Protein AF-A0A7I4ATF6-F1 (afdb_monomer)

Mean predicted aligned error: 12.78 Å

Structure (mmCIF, N/CA/C/O backbone):
data_AF-A0A7I4ATF6-F1
#
_entry.id   AF-A0A7I4ATF6-F1
#
loop_
_atom_site.group_PDB
_atom_site.id
_atom_site.type_symbol
_atom_site.label_atom_id
_atom_site.label_alt_id
_atom_site.label_comp_id
_atom_site.label_asym_id
_atom_site.label_entity_id
_atom_site.label_seq_id
_atom_site.pdbx_PDB_ins_code
_atom_site.Cartn_x
_atom_site.Cartn_y
_atom_site.Cartn_z
_atom_site.occupancy
_atom_site.B_iso_or_equiv
_atom_site.auth_seq_id
_atom_site.auth_comp_id
_atom_site.auth_asym_id
_atom_site.auth_atom_id
_atom_site.pdbx_PDB_model_num
ATOM 1 N N . MET A 1 1 ? -4.758 8.731 4.064 1.00 48.06 1 MET A N 1
ATOM 2 C CA . MET A 1 1 ? -4.332 7.897 2.929 1.00 48.06 1 MET A CA 1
ATOM 3 C C . MET A 1 1 ? -4.350 8.709 1.650 1.00 48.06 1 MET A C 1
ATOM 5 O O . MET A 1 1 ? -5.419 9.128 1.224 1.00 48.06 1 MET A O 1
ATOM 9 N N . ALA A 1 2 ? -3.180 8.963 1.073 1.00 42.84 2 ALA A N 1
ATOM 10 C CA . ALA A 1 2 ? -3.045 9.654 -0.203 1.00 42.84 2 ALA A CA 1
ATOM 11 C C . ALA A 1 2 ? -2.224 8.763 -1.139 1.00 42.84 2 ALA A C 1
ATOM 13 O O . ALA A 1 2 ? -1.032 8.578 -0.914 1.00 42.84 2 ALA A O 1
ATOM 14 N N . ILE A 1 3 ? -2.872 8.185 -2.153 1.00 50.00 3 ILE A N 1
ATOM 15 C CA . ILE A 1 3 ? -2.149 7.594 -3.282 1.00 50.00 3 ILE A CA 1
ATOM 16 C C . ILE A 1 3 ? -1.719 8.754 -4.167 1.00 50.00 3 ILE A C 1
ATOM 18 O O . ILE A 1 3 ? -2.558 9.548 -4.598 1.00 50.00 3 ILE A O 1
ATOM 22 N N . CYS A 1 4 ? -0.427 8.838 -4.451 1.00 57.84 4 CYS A N 1
ATOM 23 C CA . CYS A 1 4 ? 0.098 9.818 -5.389 1.00 57.84 4 CYS A CA 1
ATOM 24 C C . CYS A 1 4 ? 0.273 9.143 -6.746 1.00 57.84 4 CYS A C 1
ATOM 26 O O . CYS A 1 4 ? 0.992 8.153 -6.866 1.00 57.84 4 CYS A O 1
ATOM 28 N N . VAL A 1 5 ? -0.399 9.679 -7.764 1.00 51.41 5 VAL A N 1
ATOM 29 C CA . VAL A 1 5 ? -0.298 9.199 -9.143 1.00 51.41 5 VAL A CA 1
ATOM 30 C C . VAL A 1 5 ? 0.265 10.320 -9.994 1.00 51.41 5 VAL A C 1
ATOM 32 O O . VAL A 1 5 ? -0.284 11.423 -10.004 1.00 51.41 5 VAL A O 1
ATOM 35 N N . ALA A 1 6 ? 1.343 10.034 -10.715 1.00 48.34 6 ALA A N 1
ATOM 36 C CA . ALA A 1 6 ? 1.937 10.969 -11.657 1.00 48.34 6 ALA A CA 1
ATOM 37 C C . ALA A 1 6 ? 1.807 10.407 -13.082 1.00 48.34 6 ALA A C 1
ATOM 39 O O . ALA A 1 6 ? 2.424 9.384 -13.388 1.00 48.34 6 ALA A O 1
ATOM 40 N N . PRO A 1 7 ? 1.014 11.037 -13.971 1.00 42.47 7 PRO A N 1
ATOM 41 C CA . PRO A 1 7 ? 1.100 10.749 -15.395 1.00 42.47 7 PRO A CA 1
ATOM 42 C C . PRO A 1 7 ? 2.388 11.374 -15.947 1.00 42.47 7 PRO A C 1
ATOM 44 O O . PRO A 1 7 ? 2.552 12.594 -15.906 1.00 42.47 7 PRO A O 1
ATOM 47 N N . PHE A 1 8 ? 3.297 10.558 -16.481 1.00 44.31 8 PHE A N 1
ATOM 48 C CA . PHE A 1 8 ? 4.478 11.053 -17.190 1.00 44.31 8 PHE A CA 1
ATOM 49 C C . PHE A 1 8 ? 4.020 11.601 -18.555 1.00 44.31 8 PHE A C 1
ATOM 51 O O . PHE A 1 8 ? 3.754 10.846 -19.487 1.00 44.31 8 PHE A O 1
ATOM 58 N N . ARG A 1 9 ? 3.819 12.921 -18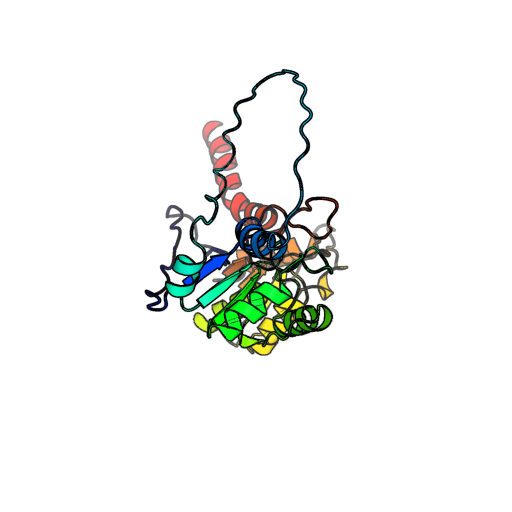.666 1.00 39.03 9 ARG A N 1
ATOM 59 C CA . ARG A 1 9 ? 3.571 13.610 -19.947 1.00 39.03 9 ARG A CA 1
ATOM 60 C C . ARG A 1 9 ? 4.829 14.369 -20.357 1.00 39.03 9 ARG A C 1
ATOM 62 O O . ARG A 1 9 ? 5.436 15.034 -19.522 1.00 39.03 9 ARG A O 1
ATOM 69 N N . SER A 1 10 ? 5.184 14.306 -21.643 1.00 35.34 10 SER A N 1
ATOM 70 C CA . SER A 1 10 ? 6.214 15.161 -22.241 1.00 35.34 10 SER A CA 1
ATOM 71 C C . SER A 1 10 ? 5.921 16.633 -21.926 1.00 35.34 10 SER A C 1
ATOM 73 O O . SER A 1 10 ? 4.796 17.095 -22.136 1.00 35.34 10 SER A O 1
ATOM 75 N N . LEU A 1 11 ? 6.925 17.342 -21.410 1.00 32.09 11 LEU A N 1
ATOM 76 C CA . LEU A 1 11 ? 6.887 18.737 -20.963 1.00 32.09 11 LEU A CA 1
ATOM 77 C C . LEU A 1 11 ? 6.084 19.658 -21.899 1.00 32.09 11 LEU A C 1
ATOM 79 O O . LEU A 1 11 ? 6.532 19.985 -22.992 1.00 32.09 11 LEU A O 1
ATOM 83 N N . SER A 1 12 ? 4.902 20.094 -21.453 1.00 29.11 12 SER A N 1
ATOM 84 C CA . SER A 1 12 ? 4.260 21.361 -21.856 1.00 29.11 12 SER A CA 1
ATOM 85 C C . SER A 1 12 ? 2.995 21.659 -21.031 1.00 29.11 12 SER A C 1
ATOM 87 O O . SER A 1 12 ? 1.957 22.013 -21.574 1.00 29.11 12 SER A O 1
ATOM 89 N N . SER A 1 13 ? 3.039 21.524 -19.702 1.00 27.00 13 SER A N 1
ATOM 90 C CA . SER A 1 13 ? 2.014 22.135 -18.832 1.00 27.00 13 SER A CA 1
ATOM 91 C C . SER A 1 13 ? 2.403 22.038 -17.353 1.00 27.00 13 SER A C 1
ATOM 93 O O . SER A 1 13 ? 2.888 20.982 -16.942 1.00 27.00 13 SER A O 1
ATOM 95 N N . PRO A 1 14 ? 2.183 23.093 -16.545 1.00 28.91 14 PRO A N 1
ATOM 96 C CA . PRO A 1 14 ? 2.495 23.085 -15.120 1.00 28.91 14 PRO A CA 1
ATOM 97 C C . PRO A 1 14 ? 1.661 22.034 -14.375 1.00 28.91 14 PRO A C 1
ATOM 99 O O . PRO A 1 14 ? 0.512 21.768 -14.731 1.00 28.91 14 PRO A O 1
ATOM 102 N N . LEU A 1 15 ? 2.273 21.443 -13.344 1.00 30.14 15 LEU A N 1
ATOM 103 C CA . LEU A 1 15 ? 1.724 20.417 -12.454 1.00 30.14 15 LEU A CA 1
ATOM 104 C C . LEU A 1 15 ? 0.284 20.736 -12.015 1.00 30.14 15 LEU A C 1
ATOM 106 O O . LEU A 1 15 ? 0.050 21.476 -11.060 1.00 30.14 15 LEU A O 1
ATOM 110 N N . LEU A 1 16 ? -0.698 20.121 -12.672 1.00 27.53 16 LEU A N 1
ATOM 111 C CA . LEU A 1 16 ? -2.058 20.043 -12.156 1.00 27.53 16 LEU A CA 1
ATOM 112 C C . LEU A 1 16 ? -2.077 18.972 -11.065 1.00 27.53 16 LEU A C 1
ATOM 114 O O . LEU A 1 16 ? -2.111 17.774 -11.347 1.00 27.53 16 LEU A O 1
ATOM 118 N N . ARG A 1 17 ? -2.078 19.408 -9.799 1.00 28.70 17 ARG A N 1
ATOM 119 C CA . ARG A 1 17 ? -2.567 18.584 -8.688 1.00 28.70 17 ARG A CA 1
ATOM 120 C C . ARG A 1 17 ? -4.008 18.189 -9.005 1.00 28.70 17 ARG A C 1
ATOM 122 O O . ARG A 1 17 ? -4.937 18.953 -8.758 1.00 28.70 17 ARG A O 1
ATOM 129 N N . SER A 1 18 ? -4.201 16.987 -9.533 1.00 30.12 18 SER A N 1
ATOM 130 C CA . SER A 1 18 ? -5.506 16.337 -9.562 1.00 30.12 18 SER A CA 1
ATOM 131 C C . SER A 1 18 ? -5.8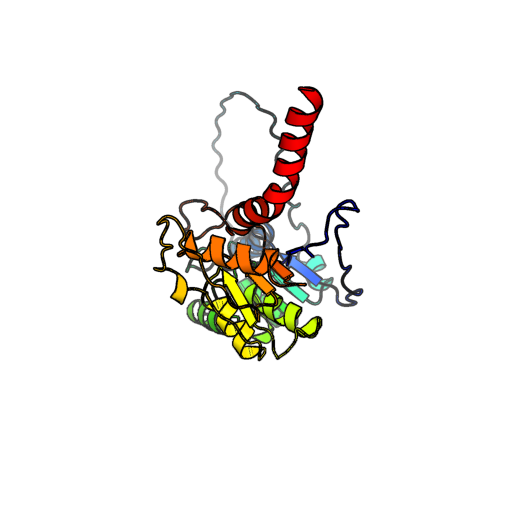49 15.899 -8.136 1.00 30.12 18 SER A C 1
ATOM 133 O O . SER A 1 18 ? -5.683 14.739 -7.765 1.00 30.12 18 SER A O 1
ATOM 135 N N . SER A 1 19 ? -6.318 16.842 -7.318 1.00 30.42 19 SER A N 1
ATOM 136 C CA . SER A 1 19 ? -7.187 16.512 -6.193 1.00 30.42 19 SER A CA 1
ATOM 137 C C . SER A 1 19 ? -8.489 16.000 -6.801 1.00 30.42 19 SER A C 1
ATOM 139 O O . SER A 1 19 ? -9.357 16.787 -7.179 1.00 30.42 19 SER A O 1
ATOM 141 N N . ALA A 1 20 ? -8.605 14.685 -6.982 1.00 29.03 20 ALA A N 1
ATOM 142 C CA . ALA A 1 20 ? -9.909 14.089 -7.201 1.00 29.03 20 ALA A CA 1
ATOM 143 C C . ALA A 1 20 ? -10.699 14.324 -5.909 1.00 29.03 20 ALA A C 1
ATOM 145 O O . ALA A 1 20 ? -10.479 13.642 -4.908 1.00 29.03 20 ALA A O 1
ATOM 146 N N . ALA A 1 21 ? -11.557 15.346 -5.904 1.00 27.73 21 ALA A N 1
ATOM 147 C CA . ALA A 1 21 ? -12.516 15.536 -4.834 1.00 27.73 21 ALA A CA 1
ATOM 148 C C . ALA A 1 21 ? -13.338 14.248 -4.740 1.00 27.73 21 ALA A C 1
ATOM 150 O O . ALA A 1 21 ? -13.991 13.849 -5.708 1.00 27.73 21 ALA A O 1
ATOM 151 N N . ALA A 1 22 ? -13.247 13.571 -3.595 1.00 32.62 22 ALA A N 1
ATOM 152 C CA . ALA A 1 22 ? -14.102 12.434 -3.308 1.00 32.62 22 ALA A CA 1
ATOM 153 C C . ALA A 1 22 ? -15.567 12.870 -3.507 1.00 32.62 22 ALA A C 1
ATOM 155 O O . ALA A 1 22 ? -15.912 13.997 -3.129 1.00 32.62 22 ALA A O 1
ATOM 156 N N . PRO A 1 23 ? -16.432 12.027 -4.103 1.00 28.11 23 PRO A N 1
ATOM 157 C CA . PRO A 1 23 ? -17.857 12.325 -4.158 1.00 28.11 23 PRO A CA 1
ATOM 158 C C . PRO A 1 23 ? -18.352 12.631 -2.735 1.00 28.11 23 PRO A C 1
ATOM 160 O O . PRO A 1 23 ? -17.843 12.023 -1.788 1.00 28.11 23 PRO A O 1
ATOM 163 N N . PRO A 1 24 ? -19.294 13.575 -2.551 1.00 27.50 24 PRO A N 1
ATOM 164 C CA . PRO A 1 24 ? -19.751 13.959 -1.223 1.00 27.50 24 PRO A CA 1
ATOM 165 C C . PRO A 1 24 ? -20.274 12.720 -0.497 1.00 27.50 24 PRO A C 1
ATOM 167 O O . PRO A 1 24 ? -21.311 12.158 -0.846 1.00 27.50 24 PRO A O 1
ATOM 170 N N . CYS A 1 25 ? -19.511 12.274 0.498 1.00 36.16 25 CYS A N 1
ATOM 171 C CA . CYS A 1 25 ? -19.922 11.204 1.380 1.00 36.16 25 CYS A CA 1
ATOM 172 C C . CYS A 1 25 ? -20.987 11.800 2.300 1.00 36.16 25 CYS A C 1
ATOM 174 O O . CYS A 1 25 ? -20.702 12.685 3.103 1.00 36.16 25 CYS A O 1
ATOM 176 N N . THR A 1 26 ? -22.233 11.365 2.148 1.00 42.41 26 THR A N 1
ATOM 177 C CA . THR A 1 26 ? -23.358 11.813 2.982 1.00 42.41 26 THR A CA 1
ATOM 178 C C . THR A 1 26 ? -23.279 11.278 4.416 1.00 42.41 26 THR A C 1
ATOM 180 O O . THR A 1 26 ? -24.041 11.722 5.273 1.00 42.41 26 THR A O 1
ATOM 183 N N . ALA A 1 27 ? -22.347 10.361 4.702 1.00 51.16 27 ALA A N 1
ATOM 184 C CA . ALA A 1 27 ? -22.099 9.841 6.040 1.00 51.16 27 ALA A CA 1
ATOM 185 C C . ALA A 1 27 ? -21.240 10.814 6.863 1.00 51.16 27 ALA A C 1
ATOM 187 O O . ALA A 1 27 ? -20.153 11.217 6.448 1.00 51.16 27 ALA A O 1
ATOM 188 N N . LYS A 1 28 ? -21.699 11.154 8.071 1.00 71.75 28 LYS A N 1
ATOM 189 C CA . LYS A 1 28 ? -20.923 11.961 9.022 1.00 71.75 28 LYS A CA 1
ATOM 190 C C . LYS A 1 28 ? -19.776 11.117 9.589 1.00 71.75 28 LYS A C 1
ATOM 192 O O . LYS A 1 28 ? -20.016 10.224 10.405 1.00 71.75 28 LYS A O 1
ATOM 197 N N . SER A 1 29 ? -18.545 11.381 9.151 1.00 66.19 29 SER A N 1
ATOM 198 C CA . SER A 1 29 ? -17.337 10.647 9.560 1.00 66.19 29 SER A CA 1
ATOM 199 C C . SER A 1 29 ? -16.279 11.549 10.192 1.00 66.19 29 SER A C 1
ATOM 201 O O . SER A 1 29 ? -16.138 12.704 9.798 1.00 66.19 29 SER A O 1
ATOM 203 N N . VAL A 1 30 ? -15.479 10.997 11.105 1.00 76.19 30 VAL A N 1
ATOM 204 C CA . VAL A 1 30 ? -14.327 11.674 11.729 1.00 76.19 30 VAL A CA 1
ATOM 205 C C . VAL A 1 30 ? -13.067 10.813 11.618 1.00 76.19 30 VAL A C 1
ATOM 207 O O . VAL A 1 30 ? -13.146 9.588 11.713 1.00 76.19 30 VAL A O 1
ATOM 210 N N . VAL A 1 31 ? -11.909 11.451 11.412 1.00 70.31 31 VAL A N 1
ATOM 211 C CA . VAL A 1 31 ? -10.601 10.791 11.276 1.00 70.31 31 VAL A CA 1
ATOM 212 C C . VAL A 1 31 ? -9.748 11.052 12.518 1.00 70.31 31 VAL A C 1
ATOM 214 O O . VAL A 1 31 ? -9.601 12.199 12.936 1.00 70.31 31 VAL A O 1
ATOM 217 N N . PHE A 1 32 ? -9.160 10.002 13.088 1.00 69.31 32 PHE A N 1
ATOM 218 C CA . PHE A 1 32 ? -8.302 10.062 14.269 1.00 69.31 32 PHE A CA 1
ATOM 219 C C . PHE A 1 32 ? -6.859 9.683 13.925 1.00 69.31 32 PHE A C 1
ATOM 221 O O . PHE A 1 32 ? -6.596 8.552 13.526 1.00 69.31 32 PHE A O 1
ATOM 228 N N . GLY A 1 33 ? -5.933 10.628 14.126 1.00 59.97 33 GLY A N 1
ATOM 229 C CA . GLY A 1 33 ? -4.481 10.412 14.075 1.00 59.97 33 GLY A CA 1
ATOM 230 C C . GLY A 1 33 ? -3.848 10.285 15.470 1.00 59.97 33 GLY A C 1
ATOM 231 O O . GLY A 1 33 ? -4.538 10.392 16.488 1.00 59.97 33 GLY A O 1
ATOM 232 N N . CYS A 1 34 ? -2.525 10.083 15.520 1.00 52.19 34 CYS A N 1
ATOM 233 C CA . CYS A 1 34 ? -1.737 9.774 16.733 1.00 52.19 34 CYS A CA 1
ATOM 234 C C . CYS A 1 34 ? -2.069 10.632 17.986 1.00 52.19 34 CYS A C 1
ATOM 236 O O . CYS A 1 34 ? -2.231 10.062 19.072 1.00 52.19 34 CYS A O 1
ATOM 238 N N . PRO A 1 35 ? -2.258 11.967 17.901 1.00 44.47 35 PRO A N 1
ATOM 239 C CA . PRO A 1 35 ? -2.616 12.776 19.074 1.00 44.47 35 PRO A CA 1
ATOM 240 C C . PRO A 1 35 ? -4.079 12.624 19.523 1.00 44.47 35 PRO A C 1
ATOM 242 O O . PRO A 1 35 ? -4.388 12.765 20.705 1.00 44.47 35 PRO A O 1
ATOM 245 N N . SER A 1 36 ? -4.993 12.345 18.593 1.00 48.62 36 SER A N 1
ATOM 246 C CA . SER A 1 36 ? -6.438 12.474 18.799 1.00 48.62 36 SER A CA 1
ATOM 247 C C . SER A 1 36 ? -7.035 11.310 19.597 1.00 48.62 36 SER A C 1
ATOM 249 O O . SER A 1 36 ? -7.904 11.538 20.437 1.00 48.62 36 SER A O 1
ATOM 251 N N . LEU A 1 37 ? -6.565 10.071 19.384 1.00 53.00 37 LEU A N 1
ATOM 252 C CA . LEU A 1 37 ? -7.103 8.892 20.083 1.00 53.00 37 LEU A CA 1
ATOM 253 C C . LEU A 1 37 ? -6.612 8.793 21.530 1.00 53.00 37 LEU A C 1
ATOM 255 O O . LEU A 1 37 ? -7.390 8.463 22.423 1.00 53.00 37 LEU A O 1
ATOM 259 N N . ARG A 1 38 ? -5.352 9.168 21.794 1.00 51.22 38 ARG A N 1
ATOM 260 C CA . ARG A 1 38 ? -4.805 9.200 23.163 1.00 51.22 38 ARG A CA 1
ATOM 261 C C . ARG A 1 38 ? -5.635 10.074 24.103 1.00 51.22 38 ARG A C 1
ATOM 263 O O . ARG A 1 38 ? -5.694 9.793 25.295 1.00 51.22 38 ARG A O 1
ATOM 270 N N . ASN A 1 39 ? -6.269 11.121 23.579 1.00 56.16 39 ASN A N 1
ATOM 271 C CA . ASN A 1 39 ? -7.122 12.011 24.363 1.00 56.16 39 ASN A CA 1
ATOM 272 C C . ASN A 1 39 ? -8.469 11.367 24.723 1.00 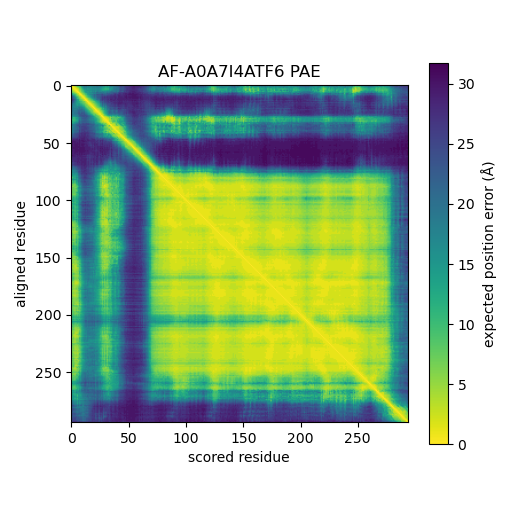56.16 39 ASN A C 1
ATOM 274 O O . ASN A 1 39 ? -8.934 11.551 25.845 1.00 56.16 39 ASN A O 1
ATOM 278 N N . LEU A 1 40 ? -9.054 10.578 23.816 1.00 55.94 40 LEU A N 1
ATOM 279 C CA . LEU A 1 40 ? -10.278 9.815 24.082 1.00 55.94 40 LEU A CA 1
ATOM 280 C C . LEU A 1 40 ? -10.025 8.704 25.117 1.00 55.94 40 LEU A C 1
ATOM 282 O O . LEU A 1 40 ? -10.792 8.539 26.060 1.00 55.94 40 LEU A O 1
ATOM 286 N N . VAL A 1 41 ? -8.884 8.026 24.989 1.00 51.38 41 VAL A N 1
ATOM 287 C CA . VAL A 1 41 ? -8.397 6.989 25.910 1.00 51.38 41 VAL A CA 1
ATOM 288 C C . VAL A 1 41 ? -8.148 7.520 27.325 1.00 51.38 41 VAL A C 1
ATOM 290 O O . VAL A 1 41 ? -8.623 6.945 28.305 1.00 51.38 41 VAL A O 1
ATOM 293 N N . LYS A 1 42 ? -7.385 8.617 27.462 1.00 50.78 42 LYS A N 1
ATOM 294 C CA . LYS A 1 42 ? -6.920 9.104 28.774 1.00 50.78 42 LYS A CA 1
ATOM 295 C C . LYS A 1 42 ? -8.070 9.460 29.714 1.00 50.78 42 LYS A C 1
ATOM 297 O O . LYS A 1 42 ? -7.916 9.304 30.920 1.00 50.78 42 LYS A O 1
ATOM 302 N N . GLN A 1 43 ? -9.215 9.901 29.190 1.00 53.44 43 GLN A N 1
ATOM 303 C CA . GLN A 1 43 ? -10.361 10.251 30.031 1.00 53.44 43 GLN A CA 1
ATOM 304 C C . GLN A 1 43 ? -11.090 9.034 30.621 1.00 53.44 43 GLN A C 1
ATOM 306 O O . GLN A 1 43 ? -11.630 9.147 31.723 1.00 53.44 43 GLN A O 1
ATOM 311 N N . GLN A 1 44 ? -11.037 7.859 29.977 1.00 48.19 44 GLN A N 1
ATOM 312 C CA . GLN A 1 44 ? -11.563 6.628 30.582 1.00 48.19 44 GLN A CA 1
ATOM 313 C C . GLN A 1 44 ? -10.758 6.217 31.823 1.00 48.19 44 GLN A C 1
ATOM 315 O O . GLN A 1 44 ? -11.337 5.861 32.853 1.00 48.19 44 GLN A O 1
ATOM 320 N N . LEU A 1 45 ? -9.431 6.360 31.763 1.00 41.44 45 LEU A N 1
ATOM 321 C CA . LEU A 1 45 ? -8.526 6.038 32.871 1.00 41.44 45 LEU A CA 1
ATOM 322 C C . LEU A 1 45 ? -8.625 7.031 34.045 1.00 41.44 45 LEU A C 1
ATOM 324 O O . LEU A 1 45 ? -8.334 6.667 35.183 1.00 41.44 45 LEU A O 1
ATOM 328 N N . THR A 1 46 ? -9.085 8.268 33.814 1.00 41.19 46 THR A N 1
ATOM 329 C CA . THR A 1 46 ? -9.247 9.296 34.866 1.00 41.19 46 THR A CA 1
ATOM 330 C C . THR A 1 46 ? -10.545 9.199 35.678 1.00 41.19 46 THR A C 1
ATOM 332 O O . THR A 1 46 ? -10.811 10.059 36.511 1.00 41.19 46 THR A O 1
ATOM 335 N N . SER A 1 47 ? -11.345 8.142 35.512 1.00 32.81 47 SER A N 1
ATOM 336 C CA . SER A 1 47 ? -12.555 7.897 36.319 1.00 32.81 47 SER A CA 1
ATOM 337 C C . SER A 1 47 ? -12.280 7.377 37.752 1.00 32.81 47 SER A C 1
ATOM 339 O O . SER A 1 47 ? -13.205 6.972 38.456 1.00 32.81 47 SER A O 1
ATOM 341 N N . ARG A 1 48 ? -11.027 7.435 38.237 1.00 30.95 48 ARG A N 1
ATOM 342 C CA . ARG A 1 48 ? -10.638 7.163 39.638 1.00 30.95 48 ARG A CA 1
ATOM 343 C C . ARG A 1 48 ? -9.988 8.401 40.276 1.00 30.95 48 ARG A C 1
ATOM 345 O O . ARG A 1 48 ? -9.128 9.010 39.644 1.00 30.95 48 ARG A O 1
ATOM 352 N N . PRO A 1 49 ? -10.343 8.776 41.521 1.00 25.94 49 PRO A N 1
ATOM 353 C CA . PRO A 1 49 ? -9.840 10.005 42.121 1.00 25.94 49 PRO A CA 1
ATOM 354 C C . PRO A 1 49 ? -8.394 9.809 42.593 1.00 25.94 49 PRO A C 1
ATOM 356 O O . PRO A 1 49 ? -8.116 8.915 43.392 1.00 25.94 49 PRO A O 1
ATOM 359 N N . MET A 1 50 ? -7.477 10.660 42.130 1.00 27.12 50 MET A N 1
ATOM 360 C CA . MET A 1 50 ? -6.141 10.786 42.714 1.00 27.12 50 MET A CA 1
ATOM 361 C C . MET A 1 50 ? -5.891 12.195 43.247 1.00 27.12 50 MET A C 1
ATOM 363 O O . MET A 1 50 ? -6.245 13.206 42.644 1.00 27.12 50 MET A O 1
ATOM 367 N N . VAL A 1 51 ? -5.286 12.182 44.430 1.00 26.55 51 VAL A N 1
ATOM 368 C CA . VAL A 1 51 ? -4.955 13.278 45.335 1.00 26.55 51 VAL A CA 1
ATOM 369 C C . VAL A 1 51 ? -3.812 14.127 44.775 1.00 26.55 51 VAL A C 1
ATOM 371 O O . VAL A 1 51 ? -2.858 13.615 44.196 1.00 26.55 51 VAL A O 1
ATOM 374 N N . SER A 1 52 ? -3.908 15.439 44.979 1.00 27.34 52 SER A N 1
ATOM 375 C CA . SER A 1 52 ? -2.914 16.437 44.588 1.00 27.34 52 SER A CA 1
ATOM 376 C C . SER A 1 52 ? -1.718 16.492 45.543 1.00 27.34 52 SER A C 1
ATOM 378 O O . SER A 1 52 ? -1.911 16.556 46.757 1.00 27.34 52 SER A O 1
ATOM 380 N N . SER A 1 53 ? -0.508 16.665 45.008 1.00 27.70 53 SER A N 1
ATOM 381 C CA . SER A 1 53 ? 0.565 17.359 45.730 1.00 27.70 53 SER A CA 1
ATOM 382 C C . SER A 1 53 ? 1.471 18.144 44.782 1.00 27.70 53 SER A C 1
ATOM 384 O O . SER A 1 53 ? 1.947 17.630 43.773 1.00 27.70 53 SER A O 1
ATOM 386 N N . SER A 1 54 ? 1.684 19.402 45.151 1.00 27.55 54 SER A N 1
ATOM 387 C CA . SER A 1 54 ? 2.455 20.459 44.500 1.00 27.55 54 SER A CA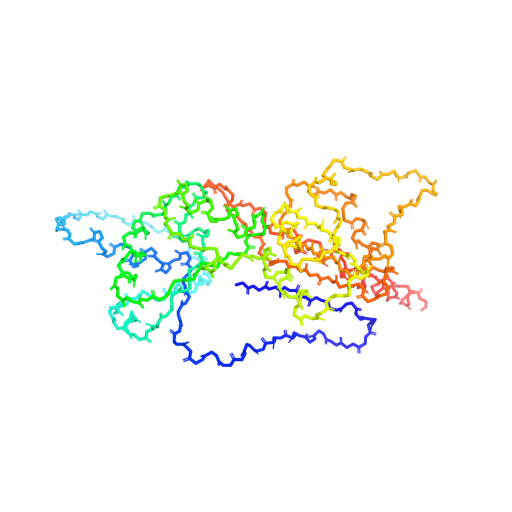 1
ATOM 388 C C . SER A 1 54 ? 3.967 20.366 44.736 1.00 27.55 54 SER A C 1
ATOM 390 O O . SER A 1 54 ? 4.396 20.030 45.837 1.00 27.55 54 SER A O 1
ATOM 392 N N . GLY A 1 55 ? 4.764 20.835 43.772 1.00 25.12 55 GLY A N 1
ATOM 393 C CA . GLY A 1 55 ? 6.171 21.192 43.980 1.00 25.12 55 GLY A CA 1
ATOM 394 C C . GLY A 1 55 ? 6.785 21.792 42.716 1.00 25.12 55 GLY A C 1
ATOM 395 O O . GLY A 1 55 ? 6.889 21.108 41.705 1.00 25.12 55 GLY A O 1
ATOM 396 N N . GLY A 1 56 ? 7.140 23.079 42.750 1.00 24.61 56 GLY A N 1
ATOM 397 C CA . GLY A 1 56 ? 7.700 23.806 41.606 1.00 24.61 56 GLY A CA 1
ATOM 398 C C . GLY A 1 56 ? 9.228 23.874 41.583 1.00 24.61 56 GLY A C 1
ATOM 399 O O . GLY A 1 56 ? 9.881 23.581 42.582 1.00 24.61 56 GLY A O 1
ATOM 400 N N . ARG A 1 57 ? 9.778 24.347 40.454 1.00 25.91 57 ARG A N 1
ATOM 401 C CA . ARG A 1 57 ? 10.907 25.299 40.359 1.00 25.91 57 ARG A CA 1
ATOM 402 C C . ARG A 1 57 ? 11.189 25.682 38.899 1.00 25.91 57 ARG A C 1
ATOM 404 O O . ARG A 1 57 ? 11.040 24.869 37.996 1.00 25.91 57 ARG A O 1
ATOM 411 N N . MET A 1 58 ? 11.573 26.947 38.720 1.00 26.42 58 MET A N 1
ATOM 412 C CA . MET A 1 58 ? 11.974 27.606 37.470 1.00 26.42 58 MET A CA 1
ATOM 413 C C . MET A 1 58 ? 13.336 27.113 36.957 1.00 26.42 58 MET A C 1
ATOM 415 O O . MET A 1 58 ? 14.204 26.803 37.771 1.00 26.42 58 MET A O 1
ATOM 419 N N . ASN A 1 59 ? 13.565 27.196 35.639 1.00 26.31 59 ASN A N 1
ATOM 420 C CA . ASN A 1 59 ? 14.657 28.022 35.102 1.00 26.31 59 ASN A CA 1
ATOM 421 C C . ASN A 1 59 ? 14.580 28.245 33.581 1.00 26.31 59 ASN A C 1
ATOM 423 O O . ASN A 1 59 ? 14.122 27.395 32.824 1.00 26.31 59 ASN A O 1
ATOM 427 N N . CYS A 1 60 ? 15.047 29.433 33.190 1.00 24.86 60 CYS A N 1
ATOM 428 C CA . CYS A 1 60 ? 15.099 30.020 31.854 1.00 24.86 60 CYS A CA 1
ATOM 429 C C . CYS A 1 60 ? 16.132 29.369 30.919 1.00 24.86 60 CYS A C 1
ATOM 431 O O . CYS A 1 60 ? 17.228 29.035 31.364 1.00 24.86 60 CYS A O 1
ATOM 433 N N . SER A 1 61 ? 15.859 29.348 29.608 1.00 25.55 61 SER A N 1
ATOM 434 C CA . SER A 1 61 ? 16.781 29.853 28.566 1.00 25.55 61 SER A CA 1
ATOM 435 C C . SER A 1 61 ? 16.205 29.724 27.144 1.00 25.55 61 SER A C 1
ATOM 437 O O . SER A 1 61 ? 15.574 28.732 26.806 1.00 25.55 61 SER A O 1
ATOM 439 N N . ALA A 1 62 ? 16.463 30.775 26.354 1.00 27.11 62 ALA A N 1
ATOM 440 C CA . ALA A 1 62 ? 16.476 30.882 24.889 1.00 27.11 62 ALA A CA 1
ATOM 441 C C . ALA A 1 62 ? 15.260 30.353 24.099 1.00 27.11 62 ALA A C 1
ATOM 443 O O . ALA A 1 62 ? 15.206 29.199 23.683 1.00 27.11 62 ALA A O 1
ATOM 444 N N . GLN A 1 63 ? 14.324 31.258 23.796 1.00 23.78 63 GLN A N 1
ATOM 445 C CA . GLN A 1 63 ? 13.278 31.029 22.801 1.00 23.78 63 GLN A CA 1
ATOM 446 C C . GLN A 1 63 ? 13.865 31.159 21.390 1.00 23.78 63 GLN A C 1
ATOM 448 O O . GLN A 1 63 ? 14.191 32.252 20.935 1.00 23.78 63 GLN A O 1
ATOM 453 N N . VAL A 1 64 ? 13.986 30.025 20.703 1.00 27.67 64 VAL A N 1
ATOM 454 C CA . VAL A 1 64 ? 13.911 29.971 19.243 1.00 27.67 64 VAL A CA 1
ATOM 455 C C . VAL A 1 64 ? 12.435 29.750 18.936 1.00 27.67 64 VAL A C 1
ATOM 457 O O . VAL A 1 64 ? 11.912 28.666 19.198 1.00 27.67 64 VAL A O 1
ATOM 460 N N . GLU A 1 65 ? 11.748 30.784 18.451 1.00 27.09 65 GLU A N 1
ATOM 461 C CA . GLU A 1 65 ? 10.378 30.673 17.946 1.00 27.09 65 GLU A CA 1
ATOM 462 C C . GLU A 1 65 ? 10.391 29.804 16.685 1.00 27.09 65 GLU A C 1
ATOM 464 O O . GLU A 1 65 ? 10.520 30.264 15.555 1.00 27.09 65 GLU A O 1
ATOM 469 N N . THR A 1 66 ? 10.319 28.497 16.902 1.00 28.30 66 THR A N 1
ATOM 470 C CA . THR A 1 66 ? 9.809 27.561 15.912 1.00 28.30 66 THR A CA 1
ATOM 471 C C . THR A 1 66 ? 8.298 27.607 16.065 1.00 28.30 66 THR A C 1
ATOM 473 O O . THR A 1 66 ? 7.781 27.313 17.143 1.00 28.30 66 THR A O 1
ATOM 476 N N . GLU A 1 67 ? 7.589 28.035 15.019 1.00 31.39 67 GLU A N 1
ATOM 477 C CA . GLU A 1 67 ? 6.137 27.893 14.930 1.00 31.39 67 GLU A CA 1
ATOM 478 C C . GLU A 1 67 ? 5.803 26.404 15.061 1.00 31.39 67 GLU A C 1
ATOM 480 O O . GLU A 1 67 ? 5.834 25.630 14.104 1.00 31.39 67 GLU A O 1
ATOM 485 N N . ALA A 1 68 ? 5.555 25.987 16.301 1.00 34.84 68 ALA A N 1
ATOM 486 C CA . ALA A 1 68 ? 5.078 24.668 16.628 1.00 34.84 68 ALA A CA 1
ATOM 487 C C . ALA A 1 68 ? 3.742 24.494 15.910 1.00 34.84 68 ALA A C 1
ATOM 489 O O . ALA A 1 68 ? 2.783 25.228 16.154 1.00 34.84 68 ALA A O 1
ATOM 490 N N . THR A 1 69 ? 3.708 23.520 15.005 1.00 39.72 69 THR A N 1
ATOM 491 C CA . THR A 1 69 ? 2.504 23.022 14.345 1.00 39.72 69 THR A CA 1
ATOM 492 C C . THR A 1 69 ? 1.368 22.964 15.358 1.00 39.72 69 THR A C 1
ATOM 494 O O . THR A 1 69 ? 1.480 22.239 16.350 1.00 39.72 69 THR A O 1
ATOM 497 N N . ALA A 1 70 ? 0.314 23.755 15.139 1.00 38.22 70 ALA A N 1
ATOM 498 C CA . ALA A 1 70 ? -0.820 23.855 16.047 1.00 38.22 70 ALA A CA 1
ATOM 499 C C . ALA A 1 70 ? -1.286 22.453 16.470 1.00 38.22 70 ALA A C 1
ATOM 501 O O . ALA A 1 70 ? -1.764 21.666 15.649 1.00 38.22 70 ALA A O 1
ATOM 502 N N . SER A 1 71 ? -1.112 22.121 17.753 1.00 50.00 71 SER A N 1
ATOM 503 C CA . SER A 1 71 ? -1.654 20.893 18.324 1.00 50.00 71 SER A CA 1
ATOM 504 C C . SER A 1 71 ? -3.162 20.916 18.111 1.00 50.00 71 SER A C 1
ATOM 506 O O . SER A 1 71 ? -3.807 21.892 18.505 1.00 50.00 71 SER A O 1
ATOM 508 N N . ALA A 1 72 ? -3.719 19.873 17.491 1.00 52.47 72 ALA A N 1
ATOM 509 C CA . ALA A 1 72 ? -5.163 19.747 17.333 1.00 52.47 72 ALA A CA 1
ATOM 510 C C . ALA A 1 72 ? -5.846 20.033 18.688 1.00 52.47 72 ALA A C 1
ATOM 512 O O . ALA A 1 72 ? -5.407 19.476 19.702 1.00 52.47 72 ALA A O 1
ATOM 513 N N . PRO A 1 73 ? -6.854 20.927 18.738 1.00 57.75 73 PRO A N 1
ATOM 514 C CA . PRO A 1 73 ? -7.466 21.330 19.994 1.00 57.75 73 PRO A CA 1
ATOM 515 C C . PRO A 1 73 ? -7.993 20.103 20.736 1.00 57.75 73 PRO A C 1
ATOM 517 O O . PRO A 1 73 ? -8.524 19.170 20.128 1.00 57.75 73 PRO A O 1
ATOM 520 N N . PHE A 1 74 ? -7.826 20.099 22.058 1.00 58.56 74 PHE A N 1
ATOM 521 C CA . PHE A 1 74 ? -8.360 19.031 22.891 1.00 58.56 74 PHE A CA 1
ATOM 522 C C . PHE A 1 74 ? -9.871 18.915 22.680 1.00 58.56 74 PHE A C 1
ATOM 524 O O . PHE A 1 74 ? -10.590 19.914 22.665 1.00 58.56 74 PHE A O 1
ATOM 531 N N . LEU A 1 75 ? -10.345 17.681 22.524 1.00 66.50 75 LEU A N 1
ATOM 532 C CA . LEU A 1 75 ? -11.767 17.370 22.468 1.00 66.50 75 LEU A CA 1
ATOM 533 C C . LEU A 1 75 ? -12.396 17.713 23.822 1.00 66.50 75 LEU A C 1
ATOM 535 O O . LEU A 1 75 ? -12.182 17.014 24.808 1.00 66.50 75 LEU A O 1
ATOM 539 N N . THR A 1 76 ? -13.129 18.822 23.870 1.00 72.94 76 THR A N 1
ATOM 540 C CA . THR A 1 76 ? -13.767 19.329 25.092 1.00 72.94 76 THR A CA 1
ATOM 541 C C . THR A 1 76 ? -15.120 18.676 25.368 1.00 72.94 76 THR A C 1
ATOM 543 O O . THR A 1 76 ? -15.517 18.583 26.524 1.00 72.94 76 THR A O 1
ATOM 546 N N . ASP A 1 77 ? -15.800 18.185 24.329 1.00 82.00 77 ASP A N 1
ATOM 547 C CA . ASP A 1 77 ? -17.097 17.508 24.419 1.00 82.00 77 ASP A CA 1
ATOM 548 C C . ASP A 1 77 ? -17.102 16.263 23.515 1.00 82.00 77 ASP A C 1
ATOM 550 O O . ASP A 1 77 ? -17.421 16.310 22.323 1.00 82.00 77 ASP A O 1
ATOM 554 N N . HIS A 1 78 ? -16.664 15.138 24.084 1.00 79.88 78 HIS A N 1
ATOM 555 C CA . HIS A 1 78 ? -16.565 13.861 23.380 1.00 79.88 78 HIS A CA 1
ATOM 556 C C . HIS A 1 78 ? -17.941 13.253 23.088 1.00 79.88 78 HIS A C 1
ATOM 558 O O . HIS A 1 78 ? -18.114 12.664 22.023 1.00 79.88 78 HIS A O 1
ATOM 564 N N . ALA A 1 79 ? -18.921 13.426 23.982 1.00 84.75 79 ALA A N 1
ATOM 565 C CA . ALA A 1 79 ? -20.273 12.899 23.802 1.00 84.75 79 ALA A CA 1
ATOM 566 C C . ALA A 1 79 ? -20.925 13.517 22.563 1.00 84.75 79 ALA A C 1
ATOM 568 O O . ALA A 1 79 ? -21.379 12.801 21.672 1.00 84.75 79 ALA A O 1
ATOM 569 N N . LYS A 1 80 ? -20.836 14.845 22.431 1.00 87.81 80 LYS A N 1
ATOM 570 C CA . LYS A 1 80 ? -21.333 15.548 21.248 1.00 87.81 80 LYS A CA 1
ATOM 571 C C . LYS A 1 80 ? -20.631 15.110 19.966 1.00 87.81 80 LYS A C 1
ATOM 573 O O . LYS A 1 80 ? -21.300 14.965 18.943 1.00 87.81 80 LYS A O 1
ATOM 578 N N . LEU A 1 81 ? -19.310 14.890 19.993 1.00 87.31 81 LEU A N 1
ATOM 579 C CA . LEU A 1 81 ? -18.604 14.369 18.819 1.00 87.31 81 LEU A CA 1
ATOM 580 C C . LEU A 1 81 ? -19.147 12.990 18.443 1.00 87.31 81 LEU A C 1
ATOM 582 O O . LEU A 1 81 ? -19.527 12.795 17.290 1.00 87.31 81 LEU A O 1
ATOM 586 N N . ILE A 1 82 ? -19.191 12.066 19.404 1.00 89.50 82 ILE A N 1
ATOM 587 C CA . ILE A 1 82 ? -19.632 10.689 19.183 1.00 89.50 82 ILE A CA 1
ATOM 588 C C . ILE A 1 82 ? -21.053 10.673 18.622 1.00 89.50 82 ILE A C 1
ATOM 590 O O . ILE A 1 82 ? -21.292 10.009 17.617 1.00 89.50 82 ILE A O 1
ATOM 594 N N . ASP A 1 83 ? -21.974 11.451 19.185 1.00 90.19 83 ASP A N 1
ATOM 595 C CA . ASP A 1 83 ? -23.357 11.544 18.707 1.00 90.19 83 ASP A CA 1
ATOM 596 C C . ASP A 1 83 ? -23.466 12.184 17.320 1.00 90.19 83 ASP A C 1
ATOM 598 O O . ASP A 1 83 ? -24.338 11.822 16.528 1.00 90.19 83 ASP A O 1
ATOM 602 N N . SER A 1 84 ? -22.561 13.107 16.986 1.00 90.88 84 SER A N 1
ATOM 603 C CA . SER A 1 84 ? -22.579 13.811 15.702 1.00 90.88 84 SER A CA 1
ATOM 604 C C . SER A 1 84 ? -22.105 12.974 14.512 1.00 90.88 84 SER A C 1
ATOM 606 O O . SER A 1 84 ? -22.326 13.394 13.376 1.00 90.88 84 SER A O 1
ATOM 608 N N . VAL A 1 85 ? -21.478 11.815 14.738 1.00 91.00 85 VAL A N 1
ATOM 609 C CA . VAL A 1 85 ? -20.883 10.984 13.680 1.00 91.00 85 VAL A CA 1
ATOM 610 C C . VAL A 1 85 ? -21.390 9.548 13.713 1.00 91.00 85 VAL A C 1
ATOM 612 O O . VAL A 1 85 ? -21.726 8.990 14.755 1.00 91.00 85 VAL A O 1
ATOM 615 N N . GLU A 1 86 ? -21.414 8.921 12.545 1.00 93.25 86 GLU A N 1
ATOM 616 C CA . GLU A 1 86 ? -21.787 7.514 12.382 1.00 93.25 86 GLU A CA 1
ATOM 617 C C . GLU A 1 86 ? -20.567 6.608 12.222 1.00 93.25 86 GLU A C 1
ATOM 619 O O . GLU A 1 86 ? -20.651 5.395 12.417 1.00 93.25 86 GLU A O 1
ATOM 624 N N . THR A 1 87 ? -19.444 7.169 11.772 1.00 91.94 87 THR A N 1
ATOM 625 C CA . THR A 1 87 ? -18.269 6.396 11.369 1.00 91.94 87 THR A CA 1
ATOM 626 C C . THR A 1 87 ? -16.989 7.033 11.885 1.00 91.94 87 THR A C 1
ATOM 628 O O . THR A 1 87 ? -16.754 8.228 11.702 1.00 91.94 87 THR A O 1
ATOM 631 N N . PHE A 1 88 ? -16.155 6.207 12.504 1.00 91.62 88 PHE A N 1
ATOM 632 C CA . PHE A 1 88 ? -14.829 6.568 12.974 1.00 91.62 88 PHE A CA 1
ATOM 633 C C . PHE A 1 88 ? -13.786 5.930 12.071 1.00 91.62 88 PHE A C 1
ATOM 635 O O . PHE A 1 88 ? -13.814 4.724 11.833 1.00 91.62 88 PHE A O 1
ATOM 642 N N . ILE A 1 89 ? -12.874 6.754 11.576 1.00 91.81 89 ILE A N 1
ATOM 643 C CA . ILE A 1 89 ? -11.751 6.333 10.754 1.00 91.81 89 ILE A CA 1
ATOM 644 C C . ILE A 1 89 ? -10.491 6.502 11.599 1.00 91.81 89 ILE A C 1
ATOM 646 O O . ILE A 1 89 ? -10.109 7.623 11.929 1.00 91.81 89 ILE A O 1
ATOM 650 N N . PHE A 1 90 ? -9.850 5.404 11.965 1.00 90.56 90 PHE A N 1
ATOM 651 C CA . PHE A 1 90 ? -8.624 5.404 12.746 1.00 90.56 90 PHE A CA 1
ATOM 652 C C . PHE A 1 90 ? -7.428 5.223 11.832 1.00 90.56 90 PHE A C 1
ATOM 654 O O . PHE A 1 90 ? -7.402 4.302 11.022 1.00 90.56 90 PHE A O 1
ATOM 661 N N . ASP A 1 91 ? -6.423 6.075 11.991 1.00 90.69 91 ASP A N 1
ATOM 662 C CA . ASP A 1 91 ? -5.067 5.681 11.630 1.00 90.69 91 ASP A CA 1
ATOM 663 C C . ASP A 1 91 ? -4.618 4.496 12.511 1.00 90.69 91 ASP A C 1
ATOM 665 O O . ASP A 1 91 ? -5.248 4.185 13.524 1.00 90.69 91 ASP A O 1
ATOM 669 N N . CYS A 1 92 ? -3.554 3.802 12.122 1.00 91.19 92 CYS A N 1
ATOM 670 C CA . CYS A 1 92 ? -3.092 2.594 12.793 1.00 91.19 92 CYS A CA 1
ATOM 671 C C . CYS A 1 92 ? -1.797 2.818 13.581 1.00 91.19 92 CYS A C 1
ATOM 673 O O . CYS A 1 92 ? -1.781 2.700 14.810 1.00 91.19 92 CYS A O 1
ATOM 675 N N . ASP A 1 93 ? -0.702 3.122 12.885 1.00 86.75 93 ASP A N 1
ATOM 676 C CA . ASP A 1 93 ? 0.627 3.252 13.479 1.00 86.75 93 ASP A CA 1
ATOM 677 C C . ASP A 1 93 ? 0.699 4.531 14.334 1.00 86.75 93 ASP A C 1
ATOM 679 O O . ASP A 1 93 ? 0.514 5.643 13.856 1.00 86.75 93 ASP A O 1
ATOM 683 N N . GLY A 1 94 ? 0.935 4.385 15.638 1.00 84.56 94 GLY A N 1
ATOM 684 C CA . GLY A 1 94 ? 0.900 5.488 16.604 1.00 84.56 94 GLY A CA 1
ATOM 685 C C . GLY A 1 94 ? -0.492 5.814 17.163 1.00 84.56 94 GLY A C 1
ATOM 686 O O . GLY A 1 94 ? -0.584 6.618 18.094 1.00 84.56 94 GLY A O 1
ATOM 687 N N . VAL A 1 95 ? -1.548 5.158 16.668 1.00 89.44 95 VAL A N 1
ATOM 688 C CA . VAL A 1 95 ? -2.943 5.316 17.123 1.00 89.44 95 VAL A CA 1
ATOM 689 C C . VAL A 1 95 ? -3.459 4.051 17.795 1.00 89.44 95 VAL A C 1
ATOM 691 O O . VAL A 1 95 ? -3.767 4.080 18.982 1.00 89.44 95 VAL A O 1
ATOM 694 N N . ILE A 1 96 ? -3.508 2.941 17.060 1.00 93.06 96 ILE A N 1
ATOM 695 C CA . ILE A 1 96 ? -3.940 1.636 17.572 1.00 93.06 96 ILE A CA 1
ATOM 696 C C . ILE A 1 96 ? -2.767 0.930 18.257 1.00 93.06 96 ILE A C 1
ATOM 698 O O . ILE A 1 96 ? -2.923 0.351 19.330 1.00 93.06 96 ILE A O 1
ATOM 702 N N . TRP A 1 97 ? -1.574 1.004 17.662 1.00 90.44 97 TRP A N 1
ATOM 703 C CA . TRP A 1 97 ? -0.379 0.320 18.159 1.00 90.44 97 TRP A CA 1
ATOM 704 C C . TRP A 1 97 ? 0.893 1.149 17.998 1.00 90.44 97 TRP A C 1
ATOM 706 O O . TRP A 1 97 ? 0.961 2.092 17.211 1.00 90.44 97 TRP A O 1
ATOM 716 N N . LYS A 1 98 ? 1.944 0.737 18.707 1.00 86.50 98 LYS A N 1
ATOM 717 C CA . LYS A 1 98 ? 3.339 1.099 18.442 1.00 86.50 98 LYS A CA 1
ATOM 718 C C . LYS A 1 98 ? 4.135 -0.184 18.246 1.00 86.50 98 LYS A C 1
ATOM 720 O O . LYS A 1 98 ? 4.260 -0.969 19.182 1.00 86.50 98 LYS A O 1
ATOM 725 N N . GLY A 1 99 ? 4.637 -0.410 17.032 1.00 83.25 99 GLY A N 1
ATOM 726 C CA . GLY A 1 99 ? 5.231 -1.699 16.676 1.00 83.25 99 GLY A CA 1
ATOM 727 C C . GLY A 1 99 ? 4.215 -2.830 16.864 1.00 83.25 99 GLY A C 1
ATOM 728 O O . GLY A 1 99 ? 3.164 -2.823 16.214 1.00 83.25 99 GLY A O 1
ATOM 729 N N . ASP A 1 100 ? 4.516 -3.751 17.777 1.00 84.56 100 ASP A N 1
ATOM 730 C CA . ASP A 1 100 ? 3.701 -4.934 18.087 1.00 84.56 100 ASP A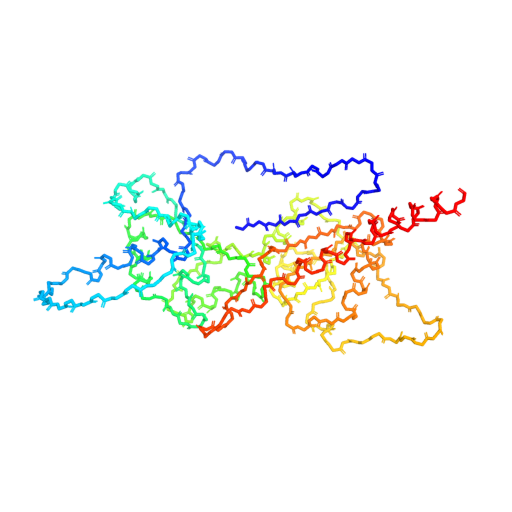 CA 1
ATOM 731 C C . ASP A 1 100 ? 2.957 -4.834 19.431 1.00 84.56 100 ASP A C 1
ATOM 733 O O . ASP A 1 100 ? 2.420 -5.823 19.920 1.00 84.56 100 ASP A O 1
ATOM 737 N N . SER A 1 101 ? 2.887 -3.635 20.017 1.00 87.38 101 SER A N 1
ATOM 738 C CA . SER A 1 101 ? 2.165 -3.377 21.268 1.00 87.38 101 SER A CA 1
ATOM 739 C C . SER A 1 101 ? 0.980 -2.450 21.034 1.00 87.38 101 SER A C 1
ATOM 741 O O . SER A 1 101 ? 1.112 -1.423 20.362 1.00 87.38 101 SER A O 1
ATOM 743 N N . LEU A 1 102 ? -0.173 -2.770 21.625 1.00 92.38 102 LEU A N 1
ATOM 744 C CA . LEU A 1 102 ? -1.318 -1.862 21.633 1.00 92.38 102 LEU A CA 1
ATOM 745 C C . LEU A 1 102 ? -1.018 -0.594 22.427 1.00 92.38 102 LEU A C 1
ATOM 747 O O . LEU A 1 102 ? -0.298 -0.607 23.427 1.00 92.38 102 LEU A O 1
ATOM 751 N N . ILE A 1 103 ? -1.612 0.508 21.982 1.00 89.31 103 ILE A N 1
ATOM 752 C CA . ILE A 1 103 ? -1.705 1.709 22.802 1.00 89.31 103 ILE A CA 1
ATOM 753 C C . ILE A 1 103 ? -2.784 1.471 23.864 1.00 89.31 103 ILE A C 1
ATOM 755 O O . ILE A 1 103 ? -3.832 0.889 23.589 1.00 89.31 103 ILE A O 1
ATOM 759 N N . GLU A 1 104 ? -2.497 1.896 25.094 1.00 91.69 104 GLU A N 1
ATOM 760 C CA . GLU A 1 104 ? -3.405 1.772 26.239 1.00 91.69 104 GLU A CA 1
ATOM 761 C C . GLU A 1 104 ? -4.801 2.331 25.906 1.00 91.69 104 GLU A C 1
ATOM 763 O O . GLU A 1 104 ? -4.905 3.308 25.168 1.00 91.69 104 GLU A O 1
ATOM 768 N N . GLY A 1 105 ? -5.870 1.700 26.403 1.00 91.00 105 GLY A N 1
ATOM 769 C CA . GLY A 1 105 ? -7.264 2.130 26.222 1.00 91.00 105 GLY A CA 1
ATOM 770 C C . GLY A 1 105 ? -7.870 1.932 24.828 1.00 91.00 105 GLY A C 1
ATOM 771 O O . GLY A 1 105 ? -9.041 2.265 24.618 1.00 91.00 105 GLY A O 1
ATOM 772 N N . VAL A 1 106 ? -7.093 1.455 23.849 1.00 94.44 106 VAL A N 1
ATOM 773 C CA . VAL A 1 106 ? -7.592 1.199 22.491 1.00 94.44 106 VAL A CA 1
ATOM 774 C C . VAL A 1 106 ? -8.707 0.148 22.490 1.00 94.44 106 VAL A C 1
ATOM 776 O O . VAL A 1 106 ? -9.768 0.474 21.956 1.00 94.44 106 VAL A O 1
ATOM 779 N N . PRO A 1 107 ? -8.546 -1.056 23.082 1.00 94.06 107 PRO A N 1
ATOM 780 C CA . PRO A 1 107 ? -9.619 -2.054 23.102 1.00 94.06 107 PRO A CA 1
ATOM 781 C C . PRO A 1 107 ? -10.933 -1.504 23.667 1.00 94.06 107 PRO A C 1
ATOM 783 O O . PRO A 1 107 ? -11.970 -1.571 23.011 1.00 94.06 107 PRO A O 1
ATOM 786 N N . GLU A 1 108 ? -10.867 -0.851 24.829 1.00 93.69 108 GLU A N 1
ATOM 787 C CA . GLU A 1 108 ? -12.019 -0.300 25.543 1.00 93.69 108 GLU A CA 1
ATOM 788 C C . GLU A 1 108 ? -12.726 0.787 24.724 1.00 93.69 108 GLU A C 1
ATOM 790 O O . GLU A 1 108 ? -13.956 0.868 24.691 1.00 93.69 108 GLU A O 1
ATOM 795 N N . THR A 1 109 ? -11.950 1.609 24.015 1.00 92.94 109 THR A N 1
ATOM 796 C CA . THR A 1 109 ? -12.485 2.663 23.151 1.00 92.94 109 THR A CA 1
ATOM 797 C C . THR A 1 109 ? -13.201 2.083 21.933 1.00 92.94 109 THR A C 1
ATOM 799 O O . THR A 1 109 ? -14.293 2.540 21.587 1.00 92.94 109 THR A O 1
ATOM 802 N N . LEU A 1 110 ? -12.611 1.083 21.271 1.00 95.19 110 LEU A N 1
ATOM 803 C CA . LEU A 1 110 ? -13.211 0.459 20.089 1.00 95.19 110 LEU A CA 1
ATOM 804 C C . LEU A 1 110 ? -14.506 -0.281 20.456 1.00 95.19 110 LEU A C 1
ATOM 806 O O . LEU A 1 110 ? -15.510 -0.135 19.754 1.00 95.19 110 LEU A O 1
ATOM 810 N N . ASP A 1 111 ? -14.512 -1.003 21.577 1.00 94.94 111 ASP A N 1
ATOM 811 C CA . ASP A 1 111 ? -15.688 -1.725 22.069 1.00 94.94 111 ASP A CA 1
ATOM 812 C C . ASP A 1 111 ? -16.817 -0.774 22.472 1.00 94.94 111 ASP A C 1
ATOM 814 O O . ASP A 1 111 ? -17.973 -0.984 22.093 1.00 94.94 111 ASP A O 1
ATOM 818 N N . MET A 1 112 ? -16.492 0.327 23.158 1.00 94.81 112 MET A N 1
ATOM 819 C CA . MET A 1 112 ? -17.459 1.376 23.489 1.00 94.81 112 MET A CA 1
ATOM 820 C C . MET A 1 112 ? -18.120 1.931 22.221 1.00 94.81 112 MET A C 1
ATOM 822 O O . MET A 1 112 ? -19.349 1.963 22.131 1.00 94.81 112 MET A O 1
ATOM 826 N N . LEU A 1 113 ? -17.332 2.320 21.215 1.00 94.44 113 LEU A N 1
ATOM 827 C CA . LEU A 1 113 ? -17.861 2.876 19.967 1.00 94.44 113 LEU A CA 1
ATOM 828 C C . LEU A 1 113 ? -18.745 1.864 19.225 1.00 94.44 113 LEU A C 1
ATOM 830 O O . LEU A 1 113 ? -19.821 2.227 18.745 1.00 94.44 113 LEU A O 1
ATOM 834 N N . ARG A 1 114 ? -18.349 0.586 19.192 1.00 95.00 114 ARG A N 1
ATOM 835 C CA . ARG A 1 114 ? -19.173 -0.493 18.627 1.00 95.00 114 ARG A CA 1
ATOM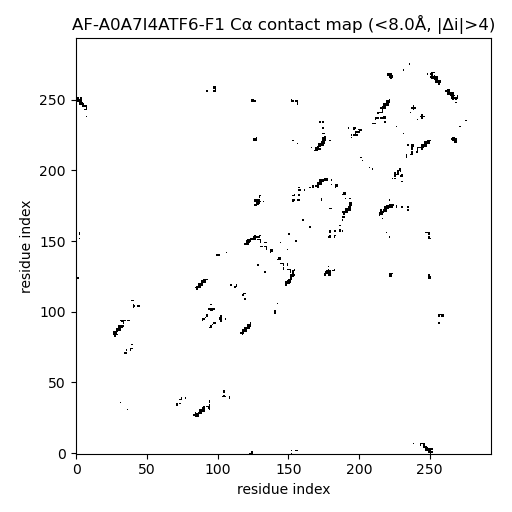 836 C C . ARG A 1 114 ? -20.475 -0.695 19.400 1.00 95.00 114 ARG A C 1
ATOM 838 O O . ARG A 1 114 ? -21.522 -0.817 18.769 1.00 95.00 114 ARG A O 1
ATOM 845 N N . SER A 1 115 ? -20.455 -0.653 20.736 1.00 95.81 115 SER A N 1
ATOM 846 C CA . SER A 1 115 ? -21.678 -0.761 21.552 1.00 95.81 115 SER A CA 1
ATOM 847 C C . SER A 1 115 ? -22.651 0.406 21.336 1.00 95.81 115 SER A C 1
ATOM 849 O O . SER A 1 115 ? -23.858 0.245 21.493 1.00 95.81 115 SER A O 1
ATOM 851 N N . MET A 1 116 ? -22.137 1.562 20.904 1.00 95.19 116 MET A N 1
ATOM 852 C CA . MET A 1 116 ? -22.925 2.736 20.517 1.00 95.19 116 MET A CA 1
ATOM 853 C C . MET A 1 116 ? -23.369 2.691 19.042 1.00 95.19 116 MET A C 1
ATOM 855 O O . MET A 1 116 ? -23.845 3.692 18.506 1.00 95.19 116 MET A O 1
ATOM 859 N N . GLY A 1 117 ? -23.187 1.554 18.360 1.00 95.31 117 GLY A N 1
ATOM 860 C CA . GLY A 1 117 ? -23.588 1.349 16.969 1.00 95.31 117 GLY A CA 1
ATOM 861 C C . GLY A 1 117 ? -22.735 2.104 15.946 1.00 95.31 117 GLY A C 1
ATOM 862 O O . GLY A 1 117 ? -23.182 2.311 14.817 1.00 95.31 117 GLY A O 1
ATOM 863 N N . LYS A 1 118 ? -21.527 2.551 16.315 1.00 94.06 118 LYS A N 1
ATOM 864 C CA . LYS A 1 118 ? -20.632 3.268 15.397 1.00 94.06 118 LYS A CA 1
ATOM 865 C C . LYS A 1 118 ? -19.906 2.291 14.478 1.00 94.06 118 LYS A C 1
ATOM 867 O O . LYS A 1 118 ? -19.431 1.244 14.914 1.00 94.06 118 LYS A O 1
ATOM 872 N N . ARG A 1 119 ? -19.772 2.662 13.201 1.00 94.94 119 ARG A N 1
ATOM 873 C CA . ARG A 1 119 ? -18.923 1.937 12.242 1.00 94.94 119 ARG A CA 1
ATOM 874 C C . ARG A 1 119 ? -17.466 2.336 12.440 1.00 94.94 119 ARG A C 1
ATOM 876 O O . ARG A 1 119 ? -17.178 3.525 12.588 1.00 94.94 119 ARG A O 1
ATOM 883 N N . LEU A 1 120 ? -16.561 1.364 12.406 1.00 95.25 120 LEU A N 1
ATOM 884 C CA . LEU A 1 120 ? -15.125 1.594 12.535 1.00 95.25 120 LEU A CA 1
ATOM 885 C C . LEU A 1 120 ? -14.429 1.273 11.213 1.00 95.25 120 LEU A C 1
ATOM 887 O O . LEU A 1 120 ? -14.795 0.323 10.530 1.00 95.25 120 LEU A O 1
ATOM 891 N N . VAL A 1 121 ? -13.440 2.080 10.849 1.00 94.69 121 VAL A N 1
ATOM 892 C CA . VAL A 1 121 ? -12.590 1.871 9.676 1.00 94.69 121 VAL A CA 1
ATOM 893 C C . VAL A 1 121 ? -11.151 2.143 10.088 1.00 94.69 121 VAL A C 1
ATOM 895 O O . VAL A 1 121 ? -10.876 3.153 10.725 1.00 94.69 121 VAL A O 1
ATOM 898 N N . PHE A 1 122 ? -10.230 1.269 9.712 1.00 94.81 122 PHE A N 1
ATOM 899 C CA . PHE A 1 122 ? -8.814 1.349 10.044 1.00 94.81 122 PHE A CA 1
ATOM 900 C C . PHE A 1 122 ? -8.012 1.623 8.780 1.00 94.81 122 PHE A C 1
ATOM 902 O O . PHE A 1 122 ? -7.977 0.810 7.859 1.00 94.81 122 PHE A O 1
ATOM 909 N N . VAL A 1 123 ? -7.368 2.778 8.720 1.00 92.44 123 VAL A N 1
ATOM 910 C CA . VAL A 1 123 ? -6.625 3.261 7.562 1.00 92.44 123 VAL A CA 1
ATOM 911 C C . VAL A 1 123 ? -5.145 3.278 7.907 1.00 92.44 123 VAL A C 1
ATOM 913 O O . VAL A 1 123 ? -4.757 3.808 8.936 1.00 92.44 123 VAL A O 1
ATOM 916 N N . THR A 1 124 ? -4.293 2.744 7.036 1.00 89.25 124 THR A N 1
ATOM 917 C CA . THR A 1 124 ? -2.838 2.841 7.217 1.00 89.25 124 THR A CA 1
ATOM 918 C C . THR A 1 124 ? -2.145 3.169 5.905 1.00 89.25 124 THR A C 1
ATOM 920 O O . THR A 1 124 ? -2.472 2.633 4.843 1.00 89.25 124 THR A O 1
ATOM 923 N N . ASN A 1 125 ? -1.154 4.056 5.983 1.00 89.25 125 ASN A N 1
ATOM 924 C CA . ASN A 1 125 ? -0.275 4.369 4.863 1.00 89.25 125 ASN A CA 1
ATOM 925 C C . ASN A 1 125 ? 0.790 3.285 4.631 1.00 89.25 125 ASN A C 1
ATOM 927 O O . ASN A 1 125 ? 1.479 3.323 3.611 1.00 89.25 125 ASN A O 1
ATOM 931 N N . ASN A 1 126 ? 0.915 2.294 5.511 1.00 89.38 126 ASN A N 1
ATOM 932 C CA . ASN A 1 126 ? 1.905 1.236 5.394 1.00 89.38 126 ASN A CA 1
ATOM 933 C C . ASN A 1 126 ? 1.443 0.137 4.412 1.00 89.38 126 ASN A C 1
ATOM 935 O O . ASN A 1 126 ? 0.421 -0.520 4.603 1.00 89.38 126 ASN A O 1
ATOM 939 N N . SER A 1 127 ? 2.219 -0.056 3.342 1.00 93.00 127 SER A N 1
ATOM 940 C CA . SER A 1 127 ? 1.946 -1.019 2.266 1.00 93.00 127 SER A CA 1
ATOM 941 C C . SER A 1 127 ? 2.664 -2.361 2.440 1.00 93.00 127 SER A C 1
ATOM 943 O O . SER A 1 127 ? 2.542 -3.235 1.583 1.00 93.00 127 SER A O 1
ATOM 945 N N . THR A 1 128 ? 3.389 -2.568 3.547 1.00 93.75 128 THR A N 1
ATOM 946 C CA . THR A 1 128 ? 4.169 -3.804 3.760 1.00 93.75 128 THR A CA 1
ATOM 947 C C . THR A 1 128 ? 3.308 -5.050 3.919 1.00 93.75 128 THR A C 1
ATOM 949 O O . THR A 1 128 ? 3.764 -6.161 3.649 1.00 93.75 128 THR A O 1
ATOM 952 N N . LYS A 1 129 ? 2.053 -4.876 4.342 1.00 95.44 129 LYS A N 1
ATOM 953 C CA . LYS A 1 129 ? 1.089 -5.951 4.585 1.00 95.44 129 LYS A CA 1
ATOM 954 C C . LYS A 1 129 ? -0.175 -5.742 3.754 1.00 95.44 129 LYS A C 1
ATOM 956 O O . LYS A 1 129 ? -0.571 -4.617 3.459 1.00 95.44 129 LYS A O 1
ATOM 961 N N . SER A 1 130 ? -0.798 -6.847 3.368 1.00 97.12 130 SER A N 1
ATOM 962 C CA . SER A 1 130 ? -2.165 -6.886 2.837 1.00 97.12 130 SER A CA 1
ATOM 963 C C . SER A 1 130 ? -3.178 -6.696 3.965 1.00 97.12 130 SER A C 1
ATOM 965 O O . SER A 1 130 ? -2.850 -6.892 5.139 1.00 97.12 130 SER A O 1
ATOM 967 N N . ARG A 1 131 ? -4.429 -6.384 3.630 1.00 96.25 131 ARG A N 1
ATOM 968 C CA . ARG A 1 131 ? -5.551 -6.315 4.573 1.00 96.25 131 ARG A CA 1
ATOM 969 C C . ARG A 1 131 ? -5.707 -7.619 5.338 1.00 96.25 131 ARG A C 1
ATOM 971 O O . ARG A 1 131 ? -5.771 -7.588 6.559 1.00 96.25 131 ARG A O 1
ATOM 978 N N . LYS A 1 132 ? -5.604 -8.768 4.662 1.00 96.25 132 LYS A N 1
ATOM 979 C CA . LYS A 1 132 ? -5.591 -10.088 5.315 1.00 96.25 132 LYS A CA 1
ATOM 980 C C . LYS A 1 132 ? -4.468 -10.239 6.349 1.00 96.25 132 LYS A C 1
ATOM 982 O O . LYS A 1 132 ? -4.669 -10.815 7.415 1.00 96.25 132 LYS A O 1
ATOM 987 N N . GLN A 1 133 ? -3.265 -9.749 6.048 1.00 96.69 133 GLN A N 1
ATOM 988 C CA . GLN A 1 133 ? -2.148 -9.774 7.001 1.00 96.69 133 GLN A CA 1
ATOM 989 C C . GLN A 1 133 ? -2.347 -8.781 8.152 1.00 96.69 133 GLN A C 1
ATOM 991 O O . GLN A 1 133 ? -1.971 -9.092 9.279 1.00 96.69 133 GLN A O 1
ATOM 996 N N . TYR A 1 134 ? -2.952 -7.618 7.900 1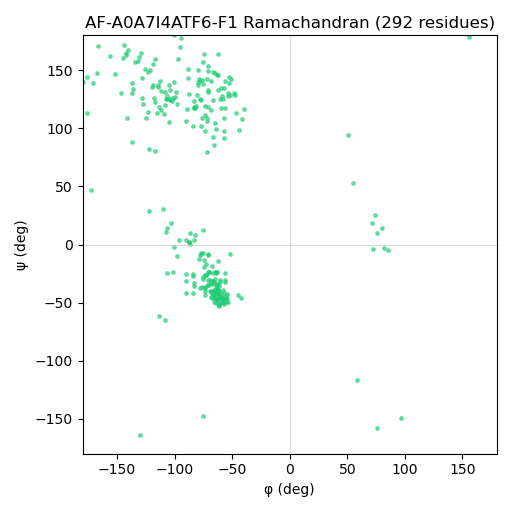.00 96.31 134 TYR A N 1
ATOM 997 C CA . TYR A 1 134 ? -3.350 -6.698 8.964 1.00 96.31 134 TYR A CA 1
ATOM 998 C C . TYR A 1 134 ? -4.447 -7.282 9.849 1.00 96.31 134 TYR A C 1
ATOM 1000 O O . TYR A 1 134 ? -4.338 -7.149 11.061 1.00 96.31 134 TYR A O 1
ATOM 1008 N N . GLY A 1 135 ? -5.426 -8.000 9.293 1.00 95.81 135 GLY A N 1
ATOM 1009 C CA . GLY A 1 135 ? -6.432 -8.728 10.069 1.00 95.81 135 GLY A CA 1
ATOM 1010 C C . GLY A 1 135 ? -5.784 -9.685 11.072 1.00 95.81 135 GLY A C 1
ATOM 1011 O O . GLY A 1 135 ? -6.078 -9.622 12.260 1.00 95.81 135 GLY A O 1
ATOM 1012 N N . LYS A 1 136 ? -4.782 -10.462 10.633 1.00 95.56 136 LYS A N 1
ATOM 1013 C CA . LYS A 1 136 ? -3.977 -11.305 11.539 1.00 95.56 136 LYS A CA 1
ATOM 1014 C C . LYS A 1 136 ? -3.219 -10.503 12.600 1.00 95.56 136 LYS A C 1
ATOM 1016 O O . LYS A 1 136 ? -3.061 -10.977 13.720 1.00 95.56 136 LYS A O 1
ATOM 1021 N N . LYS A 1 137 ? -2.725 -9.305 12.263 1.00 94.88 137 LYS A N 1
ATOM 1022 C CA . LYS A 1 137 ? -2.070 -8.419 13.238 1.00 94.88 137 LYS A CA 1
ATOM 1023 C C . LYS A 1 137 ? -3.070 -7.943 14.295 1.00 94.88 137 LYS A C 1
ATOM 1025 O O . LYS A 1 137 ? -2.776 -8.067 15.478 1.00 94.88 137 LYS A O 1
ATOM 1030 N N . PHE A 1 138 ? -4.238 -7.447 13.890 1.00 96.38 138 PHE A N 1
ATOM 1031 C CA . PHE A 1 138 ? -5.310 -7.073 14.816 1.00 96.38 138 PHE A CA 1
ATOM 1032 C C . PHE A 1 138 ? -5.688 -8.245 15.730 1.00 96.38 138 PHE A C 1
ATOM 1034 O O . PHE A 1 138 ? -5.701 -8.079 16.947 1.00 96.38 138 PHE A O 1
ATOM 1041 N N . GLU A 1 139 ? -5.873 -9.440 15.163 1.00 95.25 139 GLU A N 1
ATOM 1042 C CA . GLU A 1 139 ? -6.180 -10.660 15.916 1.00 95.25 139 GLU A CA 1
ATOM 1043 C C . GLU A 1 139 ? -5.084 -10.998 16.936 1.00 95.25 139 GLU A C 1
ATOM 1045 O O . GLU A 1 139 ? -5.382 -11.249 18.101 1.00 95.25 139 GLU A O 1
ATOM 1050 N N . SER A 1 140 ? -3.806 -10.922 16.543 1.00 94.75 140 SER A N 1
ATOM 1051 C CA . SER A 1 140 ? -2.679 -11.163 17.459 1.00 94.75 140 SER A CA 1
ATOM 1052 C C . SER A 1 140 ? -2.595 -10.153 18.608 1.00 94.75 140 SER A C 1
ATOM 1054 O O . SER A 1 140 ? -2.034 -10.459 19.656 1.00 94.75 140 SER A O 1
ATOM 1056 N N . LEU A 1 141 ? -3.174 -8.965 18.420 1.00 93.50 141 LEU A N 1
ATOM 1057 C CA . LEU A 1 141 ? -3.283 -7.918 19.432 1.00 93.50 141 LEU A CA 1
ATOM 1058 C C . LEU A 1 141 ? -4.575 -8.037 20.262 1.00 93.50 141 LEU A C 1
ATOM 1060 O O . LEU A 1 141 ? -4.834 -7.185 21.104 1.00 93.50 141 LEU A O 1
ATOM 1064 N N . GLY A 1 142 ? -5.391 -9.072 20.042 1.00 94.19 142 GLY A N 1
ATOM 1065 C CA . GLY A 1 142 ? -6.651 -9.285 20.756 1.00 94.19 142 GLY A CA 1
ATOM 1066 C C . GLY A 1 142 ? -7.823 -8.446 20.239 1.00 94.19 142 GLY A C 1
ATOM 1067 O O . GLY A 1 142 ? -8.841 -8.347 20.918 1.00 94.19 142 GLY A O 1
ATOM 1068 N N . LEU A 1 143 ? -7.707 -7.843 19.051 1.00 95.19 143 LEU A N 1
ATOM 1069 C CA . LEU A 1 143 ? -8.760 -7.037 18.436 1.00 95.19 143 LEU A CA 1
ATOM 1070 C C . LEU A 1 143 ? -9.455 -7.814 17.313 1.00 95.19 143 LEU A C 1
ATOM 1072 O O . LEU A 1 143 ? -8.826 -8.243 16.347 1.00 95.19 143 LEU A O 1
ATOM 1076 N N . SER A 1 144 ? -10.780 -7.939 17.398 1.00 91.81 144 SER A N 1
ATOM 1077 C CA . SER A 1 144 ? -11.591 -8.523 16.324 1.00 91.81 144 SER A CA 1
ATOM 1078 C C . SER A 1 144 ? -11.913 -7.461 15.271 1.00 91.81 144 SER A C 1
ATOM 1080 O O . SER A 1 144 ? -12.800 -6.632 15.481 1.00 91.81 144 SER A O 1
ATOM 1082 N N . VAL A 1 145 ? -11.202 -7.469 14.143 1.00 95.06 145 VAL A N 1
ATOM 1083 C CA . VAL A 1 145 ? -11.395 -6.539 13.016 1.00 95.06 145 VAL A CA 1
ATOM 1084 C C . VAL A 1 145 ? -11.537 -7.337 11.724 1.00 95.06 145 VAL A C 1
ATOM 1086 O O . VAL A 1 145 ? -10.694 -8.178 11.414 1.00 95.06 145 VAL A O 1
ATOM 1089 N N . SER A 1 146 ? -12.615 -7.087 10.984 1.00 93.50 146 SER A N 1
ATOM 1090 C CA . SER A 1 146 ? -12.866 -7.702 9.678 1.00 93.50 146 SER A CA 1
ATOM 1091 C C . SER A 1 146 ? -11.987 -7.087 8.584 1.00 93.50 146 SER A C 1
ATOM 1093 O O . SER A 1 146 ? -11.511 -5.958 8.703 1.00 93.50 146 SER A O 1
ATOM 1095 N N . GLU A 1 147 ? -11.750 -7.822 7.497 1.00 92.31 147 GLU A N 1
ATOM 1096 C CA . GLU A 1 147 ? -10.892 -7.352 6.399 1.00 92.31 147 GLU A CA 1
ATOM 1097 C C . GLU A 1 147 ? -11.491 -6.123 5.689 1.00 92.31 147 GLU A C 1
ATOM 1099 O O . GLU A 1 147 ? -10.766 -5.258 5.195 1.00 92.31 147 GLU A O 1
ATOM 1104 N N . GLU A 1 148 ? -12.819 -6.021 5.683 1.00 92.00 148 GLU A N 1
ATOM 1105 C CA . GLU A 1 148 ? -13.607 -4.930 5.109 1.00 92.00 148 GLU A CA 1
ATOM 1106 C C . GLU A 1 148 ? -13.482 -3.623 5.901 1.00 92.00 148 GLU A C 1
ATOM 1108 O O . GLU A 1 148 ? -13.671 -2.543 5.341 1.00 92.00 148 GLU A O 1
ATOM 1113 N N . GLU A 1 149 ? -13.130 -3.702 7.186 1.00 94.44 149 GLU A N 1
ATOM 1114 C CA . GLU A 1 149 ? -12.847 -2.532 8.019 1.00 94.44 149 GLU A CA 1
ATOM 1115 C C . GLU A 1 149 ? -11.442 -1.960 7.748 1.00 94.44 149 GLU A C 1
ATOM 1117 O O . GLU A 1 149 ? -11.133 -0.878 8.239 1.00 94.44 149 GLU A O 1
ATOM 1122 N N . ILE A 1 150 ? -10.579 -2.634 6.972 1.00 95.38 150 ILE A N 1
ATOM 1123 C CA . ILE A 1 150 ? -9.164 -2.265 6.806 1.00 95.38 150 ILE A CA 1
ATOM 1124 C C . ILE A 1 150 ? -8.898 -1.646 5.427 1.00 95.38 150 ILE A C 1
ATOM 1126 O O . ILE A 1 150 ? -9.106 -2.259 4.383 1.00 95.38 150 ILE A O 1
ATOM 1130 N N . PHE A 1 151 ? -8.314 -0.450 5.422 1.00 93.06 151 PHE A N 1
ATOM 1131 C CA . PHE A 1 151 ? -7.908 0.307 4.240 1.00 93.06 151 PHE A CA 1
ATOM 1132 C C . PHE A 1 151 ? -6.403 0.604 4.291 1.00 93.06 151 PHE A C 1
ATOM 1134 O O . PHE A 1 151 ? -5.956 1.677 4.698 1.00 93.06 151 PHE A O 1
ATOM 1141 N N . ALA A 1 152 ? -5.609 -0.381 3.871 1.00 92.50 152 ALA A N 1
ATOM 1142 C CA . ALA A 1 152 ? -4.154 -0.272 3.766 1.00 92.50 152 ALA A CA 1
ATOM 1143 C C . ALA A 1 152 ? -3.712 0.269 2.398 1.00 92.50 152 ALA A C 1
ATOM 1145 O O . ALA A 1 152 ? -4.370 0.038 1.382 1.00 92.50 152 ALA A O 1
ATOM 1146 N N . SER A 1 153 ? -2.571 0.960 2.341 1.00 91.25 153 SER A N 1
ATOM 1147 C CA . SER A 1 153 ? -2.052 1.564 1.099 1.00 91.25 153 SER A CA 1
ATOM 1148 C C . SER A 1 153 ? -1.660 0.582 0.007 1.00 91.25 153 SER A C 1
ATOM 1150 O O . SER A 1 153 ? -1.761 0.918 -1.173 1.00 91.25 153 SER A O 1
ATOM 1152 N N . SER A 1 154 ? -1.347 -0.656 0.381 1.00 94.50 154 SER A N 1
ATOM 1153 C CA . SER A 1 154 ? -1.264 -1.801 -0.528 1.00 94.50 154 SER A CA 1
ATOM 1154 C C . SER A 1 154 ? -2.597 -2.066 -1.242 1.00 94.50 154 SER A C 1
ATOM 1156 O O . SER A 1 154 ? -2.637 -2.142 -2.470 1.00 94.50 154 SER A O 1
ATOM 1158 N N . PHE A 1 155 ? -3.700 -2.135 -0.488 1.00 95.56 155 PHE A N 1
ATOM 1159 C CA . PHE A 1 155 ? -5.040 -2.359 -1.034 1.00 95.56 155 PHE A CA 1
ATOM 1160 C C . PHE A 1 155 ? -5.481 -1.206 -1.920 1.00 95.56 155 PHE A C 1
ATOM 1162 O O . PHE A 1 155 ? -5.975 -1.433 -3.022 1.00 95.56 155 PHE A O 1
ATOM 1169 N N . ALA A 1 156 ? -5.288 0.035 -1.476 1.00 93.00 156 ALA A N 1
ATOM 1170 C CA . ALA A 1 156 ? -5.773 1.161 -2.255 1.00 93.00 156 ALA A CA 1
ATOM 1171 C C . ALA A 1 156 ? -5.024 1.310 -3.589 1.00 93.00 156 ALA A C 1
ATOM 1173 O O . ALA A 1 156 ? -5.653 1.691 -4.572 1.00 93.00 156 ALA A O 1
ATOM 1174 N N . ALA A 1 157 ? -3.738 0.942 -3.674 1.00 92.19 157 ALA A N 1
ATOM 1175 C CA . ALA A 1 157 ? -3.026 0.877 -4.954 1.00 92.19 157 ALA A CA 1
ATOM 1176 C C . ALA A 1 157 ? -3.668 -0.139 -5.920 1.00 92.19 157 ALA A C 1
ATOM 1178 O O . ALA A 1 157 ? -3.936 0.191 -7.077 1.00 92.19 157 ALA A O 1
ATOM 1179 N N . ALA A 1 158 ? -3.989 -1.344 -5.439 1.00 95.50 158 ALA A N 1
ATOM 1180 C CA . ALA A 1 158 ? -4.677 -2.359 -6.238 1.00 95.50 158 ALA A CA 1
ATOM 1181 C C . ALA A 1 158 ? -6.107 -1.929 -6.621 1.00 95.50 158 ALA A C 1
ATOM 1183 O O . ALA A 1 158 ? -6.523 -2.077 -7.771 1.00 95.50 158 ALA A O 1
ATOM 1184 N N . ALA A 1 159 ? -6.850 -1.338 -5.682 1.00 93.19 159 ALA A N 1
ATOM 1185 C CA . ALA A 1 159 ? -8.194 -0.816 -5.913 1.00 93.19 159 ALA A CA 1
ATOM 1186 C C . ALA A 1 159 ? -8.197 0.342 -6.923 1.00 93.19 159 ALA A C 1
ATOM 1188 O O . ALA A 1 159 ? -9.095 0.417 -7.761 1.00 93.19 159 ALA A O 1
ATOM 1189 N N . TYR A 1 160 ? -7.183 1.211 -6.884 1.00 93.25 160 TYR A N 1
ATOM 1190 C CA . TYR A 1 160 ? -6.992 2.285 -7.854 1.00 93.25 160 TYR A CA 1
ATOM 1191 C C . TYR A 1 160 ? -6.734 1.735 -9.260 1.00 93.25 160 TYR A C 1
ATOM 1193 O O . TYR A 1 160 ? -7.436 2.102 -10.197 1.00 93.25 160 TYR A O 1
ATOM 1201 N N . LEU A 1 161 ? -5.795 0.796 -9.412 1.00 93.00 161 LEU A N 1
ATOM 1202 C CA . LEU A 1 161 ? -5.533 0.147 -10.702 1.00 93.00 161 LEU A CA 1
ATOM 1203 C C . LEU A 1 161 ? -6.789 -0.544 -11.258 1.00 93.00 161 LEU A C 1
ATOM 1205 O O . LEU A 1 161 ? -7.096 -0.444 -12.446 1.00 93.00 161 LEU A O 1
ATOM 1209 N N . LYS A 1 162 ? -7.575 -1.184 -10.389 1.00 94.56 162 LYS A N 1
ATOM 1210 C CA . LYS A 1 162 ? -8.858 -1.781 -10.770 1.00 94.56 162 LYS A CA 1
ATOM 1211 C C . LYS A 1 162 ? -9.889 -0.731 -11.201 1.00 94.56 162 LYS A C 1
ATOM 1213 O O . LYS A 1 162 ? -10.608 -0.959 -12.173 1.00 94.56 162 LYS A O 1
ATOM 1218 N N . SER A 1 163 ? -9.969 0.412 -10.515 1.00 94.12 163 SER A N 1
ATOM 1219 C CA . SER A 1 163 ? -10.959 1.460 -10.810 1.00 94.12 163 SER A CA 1
ATOM 1220 C C . SER A 1 163 ? -10.707 2.152 -12.149 1.00 94.12 163 SER A C 1
ATOM 1222 O O . SER A 1 163 ? -11.662 2.473 -12.857 1.00 94.12 163 SER A O 1
ATOM 1224 N N . ILE A 1 164 ? -9.439 2.295 -12.545 1.00 92.88 164 ILE A N 1
ATOM 1225 C CA . ILE A 1 164 ? -9.052 2.816 -13.864 1.00 92.88 164 ILE A CA 1
ATOM 1226 C C . ILE A 1 164 ? -9.070 1.749 -14.967 1.00 92.88 164 ILE A C 1
ATOM 1228 O O . ILE A 1 164 ? -8.702 2.050 -16.099 1.00 92.88 164 ILE A O 1
ATOM 1232 N N . LYS A 1 165 ? -9.506 0.518 -14.655 1.00 95.75 165 LYS A N 1
ATOM 1233 C CA . LYS A 1 165 ? -9.523 -0.632 -15.573 1.00 95.75 165 LYS A CA 1
ATOM 1234 C C . LYS A 1 165 ? -8.141 -0.909 -16.175 1.00 95.75 165 LYS A C 1
ATOM 1236 O O . LYS A 1 165 ? -8.003 -0.978 -17.395 1.00 95.75 165 LYS A O 1
ATOM 1241 N N . PHE A 1 166 ? -7.130 -1.043 -15.314 1.00 95.19 166 PHE A N 1
ATOM 1242 C CA . PHE A 1 166 ? -5.769 -1.374 -15.733 1.00 95.19 166 PHE A CA 1
ATOM 1243 C C . PHE A 1 166 ? -5.769 -2.577 -16.705 1.00 95.19 166 PHE A C 1
ATOM 1245 O O . PHE A 1 166 ? -6.431 -3.577 -16.399 1.00 95.19 166 PHE A O 1
ATOM 1252 N N . PRO A 1 167 ? -5.094 -2.488 -17.870 1.00 95.81 167 PRO A N 1
ATOM 1253 C CA . PRO A 1 167 ? -5.192 -3.511 -18.910 1.00 95.81 167 PRO A CA 1
ATOM 1254 C C . PRO A 1 167 ? -4.737 -4.890 -18.422 1.00 95.81 167 PRO A C 1
ATOM 1256 O O . PRO A 1 167 ? -3.699 -5.019 -17.776 1.00 95.81 167 PRO A O 1
ATOM 1259 N N . SER A 1 168 ? -5.508 -5.934 -18.737 1.00 94.69 168 SER A N 1
ATOM 1260 C CA . SER A 1 168 ? -5.246 -7.304 -18.268 1.00 94.69 168 SER A CA 1
ATOM 1261 C C . SER A 1 168 ? -4.007 -7.949 -18.897 1.00 94.69 168 SER A C 1
ATOM 1263 O O . SER A 1 168 ? -3.448 -8.888 -18.335 1.00 94.69 168 SER A O 1
ATOM 1265 N N . ASP A 1 169 ? -3.603 -7.467 -20.070 1.00 95.75 169 ASP A N 1
ATOM 1266 C CA . ASP A 1 169 ? -2.378 -7.842 -20.780 1.00 95.75 169 ASP A CA 1
ATOM 1267 C C . ASP A 1 169 ? -1.129 -7.146 -20.216 1.00 95.75 169 ASP A C 1
ATOM 1269 O O . ASP A 1 169 ? -0.012 -7.555 -20.522 1.00 95.75 169 ASP A O 1
ATOM 1273 N N . LYS A 1 170 ? -1.298 -6.132 -19.357 1.00 98.06 170 LYS A N 1
ATOM 1274 C CA . LYS A 1 170 ? -0.195 -5.411 -18.721 1.00 98.06 170 LYS A CA 1
ATOM 1275 C C . LYS A 1 170 ? 0.109 -5.926 -17.318 1.00 98.06 170 LYS A C 1
ATOM 1277 O O . LYS A 1 170 ? -0.698 -6.578 -16.654 1.00 98.06 170 LYS A O 1
ATOM 1282 N N . LYS A 1 171 ? 1.324 -5.619 -16.867 1.00 98.44 171 LYS A N 1
ATOM 1283 C CA . LYS A 1 171 ? 1.877 -5.991 -15.562 1.00 98.44 171 LYS A CA 1
ATOM 1284 C C . LYS A 1 171 ? 2.209 -4.751 -14.742 1.00 98.44 171 LYS A C 1
ATOM 1286 O O . LYS A 1 171 ? 2.490 -3.680 -15.283 1.00 98.44 171 LYS A O 1
ATOM 1291 N N . VAL A 1 172 ? 2.221 -4.926 -13.428 1.00 98.56 172 VAL A N 1
ATOM 1292 C CA . VAL A 1 172 ? 2.724 -3.943 -12.469 1.00 98.56 172 VAL A CA 1
ATOM 1293 C C . VAL A 1 172 ? 4.125 -4.347 -12.015 1.00 98.56 172 VAL A C 1
ATOM 1295 O O . VAL A 1 172 ? 4.302 -5.458 -11.519 1.00 98.56 172 VAL A O 1
ATOM 1298 N N . TYR A 1 173 ? 5.111 -3.459 -12.132 1.00 98.56 173 TYR A N 1
ATOM 1299 C CA . TYR A 1 173 ? 6.397 -3.636 -11.455 1.00 98.56 173 TYR A CA 1
ATOM 1300 C C . TYR A 1 173 ? 6.332 -3.046 -10.046 1.00 98.56 173 TYR A C 1
ATOM 1302 O O . TYR A 1 173 ? 5.896 -1.908 -9.860 1.00 98.56 173 TYR A O 1
ATOM 1310 N N . ILE A 1 174 ? 6.745 -3.820 -9.045 1.00 98.19 174 ILE A N 1
ATOM 1311 C CA . ILE A 1 174 ? 6.638 -3.436 -7.636 1.00 98.19 174 ILE A CA 1
ATOM 1312 C C . ILE A 1 174 ? 8.016 -3.093 -7.075 1.00 98.19 174 ILE A C 1
ATOM 1314 O O . ILE A 1 174 ? 8.920 -3.929 -7.058 1.00 98.19 174 ILE A O 1
ATOM 1318 N N . ILE A 1 175 ? 8.130 -1.890 -6.513 1.00 96.81 175 ILE A N 1
ATOM 1319 C CA . ILE A 1 175 ? 9.148 -1.554 -5.515 1.00 96.81 175 ILE A CA 1
ATOM 1320 C C . ILE A 1 175 ? 8.434 -1.496 -4.167 1.00 96.81 175 ILE A C 1
ATOM 1322 O O . ILE A 1 175 ? 7.672 -0.570 -3.900 1.00 96.81 175 ILE A O 1
ATOM 1326 N N . GLY A 1 176 ? 8.622 -2.500 -3.324 1.00 95.06 176 GLY A N 1
ATOM 1327 C CA . GLY A 1 176 ? 7.830 -2.655 -2.110 1.00 95.06 176 GLY A CA 1
ATOM 1328 C C . GLY A 1 176 ? 7.785 -4.092 -1.623 1.00 95.06 176 GLY A C 1
ATOM 1329 O O . GLY A 1 176 ? 8.340 -5.004 -2.236 1.00 95.06 176 GLY A O 1
ATOM 1330 N N . GLU A 1 177 ? 7.102 -4.291 -0.503 1.00 95.94 177 GLU A N 1
ATOM 1331 C CA . GLU A 1 177 ? 6.993 -5.599 0.138 1.00 95.94 177 GLU A CA 1
ATOM 1332 C C . GLU A 1 177 ? 5.733 -6.389 -0.261 1.00 95.94 177 GLU A C 1
ATOM 1334 O O . GLU A 1 177 ? 4.866 -5.927 -1.010 1.00 95.94 177 GLU A O 1
ATOM 1339 N N . ALA A 1 178 ? 5.628 -7.610 0.276 1.00 97.06 178 ALA A N 1
ATOM 1340 C CA . ALA A 1 178 ? 4.623 -8.609 -0.082 1.00 97.06 178 ALA A CA 1
ATOM 1341 C C . ALA A 1 178 ? 3.165 -8.139 0.049 1.00 97.06 178 ALA A C 1
ATOM 1343 O O . ALA A 1 178 ? 2.288 -8.670 -0.631 1.00 97.06 178 ALA A O 1
ATOM 1344 N N . GLY A 1 179 ? 2.880 -7.139 0.889 1.00 97.62 179 GLY A N 1
ATOM 1345 C CA . GLY A 1 179 ? 1.538 -6.577 1.012 1.00 97.62 179 GLY A CA 1
ATOM 1346 C C . GLY A 1 179 ? 0.955 -6.103 -0.318 1.00 97.62 179 GLY A C 1
ATOM 1347 O O . GLY A 1 179 ? -0.196 -6.409 -0.618 1.00 97.62 179 GLY A O 1
ATOM 1348 N N . ILE A 1 180 ? 1.760 -5.429 -1.144 1.00 97.69 180 ILE A N 1
ATOM 1349 C CA . ILE A 1 180 ? 1.340 -4.937 -2.464 1.00 97.69 180 ILE A CA 1
ATOM 1350 C C . ILE A 1 180 ? 1.076 -6.113 -3.413 1.00 97.69 180 ILE A C 1
ATOM 1352 O O . ILE A 1 180 ? 0.035 -6.155 -4.066 1.00 97.69 180 ILE A O 1
ATOM 1356 N N . GLN A 1 181 ? 1.978 -7.100 -3.444 1.00 98.25 181 GLN A N 1
ATOM 1357 C CA . GLN A 1 181 ? 1.850 -8.301 -4.281 1.00 98.25 181 GLN A CA 1
ATOM 1358 C C . GLN A 1 181 ? 0.548 -9.056 -3.996 1.00 98.25 181 GLN A C 1
ATOM 1360 O O . GLN A 1 181 ? -0.177 -9.447 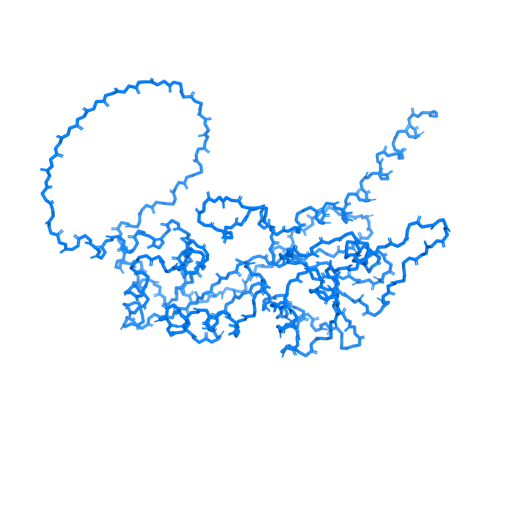-4.910 1.00 98.25 181 GLN A O 1
ATOM 1365 N N . LEU A 1 182 ? 0.232 -9.246 -2.714 1.00 98.19 182 LEU A N 1
ATOM 1366 C CA . LEU A 1 182 ? -0.952 -9.982 -2.288 1.00 98.19 182 LEU A CA 1
ATOM 1367 C C . LEU A 1 182 ? -2.250 -9.254 -2.658 1.00 98.19 182 LEU A C 1
ATOM 1369 O O . LEU A 1 182 ? -3.186 -9.905 -3.116 1.00 98.19 182 LEU A O 1
ATOM 1373 N N . GLU A 1 183 ? -2.304 -7.930 -2.513 1.00 98.06 183 GLU A N 1
ATOM 1374 C CA . GLU A 1 183 ? -3.479 -7.134 -2.898 1.00 98.06 183 GLU A CA 1
ATOM 1375 C C . GLU A 1 183 ? -3.669 -7.088 -4.421 1.00 98.06 183 GLU A C 1
ATOM 1377 O O . GLU A 1 183 ? -4.787 -7.251 -4.909 1.00 98.06 183 GLU A O 1
ATOM 1382 N N . LEU A 1 184 ? -2.584 -6.962 -5.196 1.00 98.31 184 LEU A N 1
ATOM 1383 C CA . LEU A 1 184 ? -2.643 -7.049 -6.660 1.00 98.31 184 LEU A CA 1
ATOM 1384 C C . LEU A 1 184 ? -3.118 -8.430 -7.121 1.00 98.31 184 LEU A C 1
ATOM 1386 O O . LEU A 1 184 ? -4.008 -8.525 -7.968 1.00 98.31 184 LEU A O 1
ATOM 1390 N N . LYS A 1 185 ? -2.605 -9.500 -6.500 1.00 98.00 185 LYS A N 1
ATOM 1391 C CA . LYS A 1 185 ? -3.050 -10.875 -6.760 1.00 98.00 185 LYS A CA 1
ATOM 1392 C C . LYS A 1 185 ? -4.542 -11.049 -6.491 1.00 98.00 185 LYS A C 1
ATOM 1394 O O . LYS A 1 185 ? -5.243 -11.629 -7.315 1.00 98.00 185 LYS A O 1
ATOM 1399 N N . GLN A 1 186 ? -5.037 -10.547 -5.358 1.00 96.88 186 GLN A N 1
ATOM 1400 C CA . GLN A 1 186 ? -6.466 -10.589 -5.025 1.00 96.88 186 GLN A CA 1
ATOM 1401 C C . GLN A 1 186 ? -7.320 -9.781 -6.012 1.00 96.88 186 GLN A C 1
ATOM 1403 O O . GLN A 1 186 ? -8.445 -10.172 -6.318 1.00 96.88 186 GLN A O 1
ATOM 1408 N N . ALA A 1 187 ? -6.789 -8.675 -6.538 1.00 96.31 187 ALA A N 1
ATOM 1409 C CA . ALA A 1 187 ? -7.456 -7.869 -7.553 1.00 96.31 187 ALA A CA 1
ATOM 1410 C C . ALA A 1 187 ? -7.422 -8.492 -8.963 1.00 96.31 187 ALA A C 1
ATOM 1412 O O . ALA A 1 187 ? -8.099 -7.974 -9.852 1.00 96.31 187 ALA A O 1
ATOM 1413 N N . GLY A 1 188 ? -6.680 -9.590 -9.166 1.00 97.81 188 GLY A N 1
ATOM 1414 C CA . GLY A 1 188 ? -6.494 -10.229 -10.470 1.00 97.81 188 GLY A CA 1
ATOM 1415 C C . GLY A 1 188 ? -5.551 -9.457 -11.397 1.00 97.81 188 GLY A C 1
ATOM 1416 O O . GLY A 1 188 ? -5.678 -9.562 -12.613 1.00 97.81 188 GLY A O 1
ATOM 1417 N N . ILE A 1 189 ? -4.642 -8.656 -10.836 1.00 98.31 189 ILE A N 1
ATOM 1418 C CA . ILE A 1 189 ? -3.689 -7.834 -11.586 1.00 98.31 189 ILE A CA 1
ATOM 1419 C C . ILE A 1 189 ? -2.336 -8.544 -11.619 1.00 98.31 189 ILE A C 1
ATOM 1421 O O . ILE A 1 189 ? -1.791 -8.913 -10.576 1.00 98.31 189 ILE A O 1
ATOM 1425 N N . ASN A 1 190 ? -1.788 -8.718 -12.822 1.00 98.25 190 ASN A N 1
ATOM 1426 C CA . ASN A 1 190 ? -0.473 -9.320 -13.011 1.00 98.25 190 ASN A CA 1
ATOM 1427 C C . ASN A 1 190 ? 0.625 -8.391 -12.483 1.00 98.25 190 ASN A C 1
ATOM 1429 O O . ASN A 1 190 ? 0.577 -7.175 -12.682 1.00 98.25 190 ASN A O 1
ATOM 1433 N N . TYR A 1 191 ? 1.639 -8.963 -11.840 1.00 98.56 191 TYR A N 1
ATOM 1434 C CA . TYR A 1 191 ? 2.755 -8.201 -11.293 1.00 98.56 191 TYR A CA 1
ATOM 1435 C C . TYR A 1 191 ? 4.079 -8.956 -11.394 1.00 98.56 191 TYR A C 1
ATOM 1437 O O . TYR A 1 191 ? 4.106 -10.179 -11.528 1.00 98.56 191 TYR A O 1
ATOM 1445 N N . ILE A 1 192 ? 5.168 -8.199 -11.303 1.00 98.44 192 ILE A N 1
ATOM 1446 C CA . ILE A 1 192 ? 6.552 -8.664 -11.199 1.00 98.44 192 ILE A CA 1
ATOM 1447 C C . ILE A 1 192 ? 7.324 -7.770 -10.208 1.00 98.44 192 ILE A C 1
ATOM 1449 O O . ILE A 1 192 ? 6.845 -6.704 -9.813 1.00 98.44 192 ILE A O 1
ATOM 1453 N N . GLY A 1 193 ? 8.521 -8.194 -9.801 1.00 97.00 193 GLY A N 1
ATOM 1454 C CA . GLY A 1 193 ? 9.316 -7.498 -8.784 1.00 97.00 193 GLY A CA 1
ATOM 1455 C C . GLY A 1 193 ? 8.798 -7.727 -7.361 1.00 97.00 193 GLY A C 1
ATOM 1456 O O . GLY A 1 193 ? 8.080 -8.693 -7.104 1.00 97.00 193 GLY A O 1
ATOM 1457 N N . GLY A 1 194 ? 9.142 -6.822 -6.442 1.00 96.31 194 GLY A N 1
ATOM 1458 C CA . GLY A 1 194 ? 8.866 -6.959 -5.008 1.00 96.31 194 GLY A CA 1
ATOM 1459 C C . GLY A 1 194 ? 10.058 -7.515 -4.207 1.00 96.31 194 GLY A C 1
ATOM 1460 O O . GLY A 1 194 ? 11.216 -7.243 -4.553 1.00 96.31 194 GLY A O 1
ATOM 1461 N N . PRO A 1 195 ? 9.820 -8.254 -3.106 1.00 96.31 195 PRO A N 1
ATOM 1462 C CA . PRO A 1 195 ? 10.880 -8.827 -2.270 1.00 96.31 195 PRO A CA 1
ATOM 1463 C C . PRO A 1 195 ? 11.870 -9.732 -3.017 1.00 96.31 195 PRO A C 1
ATOM 1465 O O . PRO A 1 195 ? 13.050 -9.744 -2.681 1.00 96.31 195 PRO A O 1
ATOM 1468 N N . GLU A 1 196 ? 11.420 -10.442 -4.050 1.00 96.19 196 GLU A N 1
ATOM 1469 C CA . GLU A 1 196 ? 12.209 -11.394 -4.845 1.00 96.19 196 GLU A CA 1
ATOM 1470 C C . GLU A 1 196 ? 13.362 -10.721 -5.601 1.00 96.19 196 GLU A C 1
ATOM 1472 O O . GLU A 1 196 ? 14.369 -11.356 -5.912 1.00 96.19 196 GLU A O 1
ATOM 1477 N N . ASP A 1 197 ? 13.246 -9.419 -5.863 1.00 97.31 197 ASP A N 1
ATOM 1478 C CA . ASP A 1 197 ? 14.299 -8.625 -6.490 1.00 97.31 197 ASP A CA 1
ATOM 1479 C C . ASP A 1 197 ? 15.302 -8.059 -5.466 1.00 97.31 197 ASP A C 1
ATOM 1481 O O . ASP A 1 197 ? 16.222 -7.342 -5.856 1.00 97.31 197 ASP A O 1
ATOM 1485 N N . GLY A 1 198 ? 15.149 -8.336 -4.163 1.00 96.00 198 GLY A N 1
ATOM 1486 C CA . GLY A 1 198 ? 15.929 -7.725 -3.073 1.00 96.00 198 GLY A CA 1
ATOM 1487 C C . GLY A 1 198 ? 17.442 -7.967 -3.136 1.00 96.00 198 GLY A C 1
ATOM 1488 O O . GLY A 1 198 ? 18.239 -7.076 -2.823 1.00 96.00 198 GLY A O 1
ATOM 1489 N N . ASP A 1 199 ? 17.850 -9.124 -3.649 1.00 96.56 199 ASP A N 1
ATOM 1490 C CA . ASP A 1 199 ? 19.263 -9.502 -3.767 1.00 96.56 199 ASP A CA 1
ATOM 1491 C C . ASP A 1 199 ? 19.836 -9.301 -5.173 1.00 96.56 199 ASP A C 1
ATOM 1493 O O . ASP A 1 199 ? 21.035 -9.486 -5.390 1.00 96.56 199 ASP A O 1
ATOM 1497 N N . LYS A 1 200 ? 19.016 -8.855 -6.132 1.00 96.31 200 LYS A N 1
ATOM 1498 C CA . LYS A 1 200 ? 19.478 -8.612 -7.499 1.00 96.31 200 LYS A CA 1
ATOM 1499 C C . LYS A 1 200 ? 20.464 -7.450 -7.561 1.00 96.31 200 LYS A C 1
ATOM 1501 O O . LYS A 1 200 ? 20.413 -6.495 -6.779 1.00 96.31 200 LYS A O 1
ATOM 1506 N N . ARG A 1 201 ? 21.393 -7.547 -8.507 1.00 94.00 201 ARG A N 1
ATOM 1507 C CA . ARG A 1 201 ? 22.437 -6.557 -8.790 1.00 94.00 201 ARG A CA 1
ATOM 1508 C C . ARG A 1 201 ? 22.501 -6.335 -10.298 1.00 94.00 201 ARG A C 1
ATOM 1510 O O . ARG A 1 201 ? 22.056 -7.186 -11.062 1.00 94.00 201 ARG A O 1
ATOM 1517 N N . ILE A 1 202 ? 23.014 -5.179 -10.700 1.00 90.88 202 ILE A N 1
ATOM 1518 C CA . ILE A 1 202 ? 23.212 -4.825 -12.108 1.00 90.88 202 ILE A CA 1
ATOM 1519 C C . ILE A 1 202 ? 24.683 -5.050 -12.450 1.00 90.88 202 ILE A C 1
ATOM 1521 O O . ILE A 1 202 ? 25.549 -4.717 -11.640 1.00 90.88 202 ILE A O 1
ATOM 1525 N N . ASP A 1 203 ? 24.951 -5.592 -13.636 1.00 89.75 203 ASP A N 1
ATOM 1526 C CA . ASP A 1 203 ? 26.289 -5.587 -14.222 1.00 89.75 203 ASP A CA 1
ATOM 1527 C C . ASP A 1 203 ? 26.538 -4.244 -14.925 1.00 89.75 203 ASP A C 1
ATOM 1529 O O . ASP A 1 203 ? 25.764 -3.828 -15.784 1.00 89.75 203 ASP A O 1
ATOM 1533 N N . LEU A 1 204 ? 27.607 -3.556 -14.528 1.00 90.56 204 LEU A N 1
ATOM 1534 C CA . LEU A 1 204 ? 27.995 -2.244 -15.053 1.00 90.56 204 LEU A CA 1
ATOM 1535 C C . LEU A 1 204 ? 29.168 -2.340 -16.040 1.00 90.56 204 LEU A C 1
ATOM 1537 O O . LEU A 1 204 ? 29.851 -1.345 -16.291 1.00 90.56 204 LEU A O 1
ATOM 1541 N N . ALA A 1 205 ? 29.439 -3.529 -16.585 1.00 91.75 205 ALA A N 1
ATOM 1542 C CA . ALA A 1 205 ? 30.444 -3.691 -17.622 1.00 91.75 205 ALA A CA 1
ATOM 1543 C C . ALA A 1 205 ? 30.085 -2.884 -18.895 1.00 91.75 205 ALA A C 1
ATOM 1545 O O . ALA A 1 205 ? 28.909 -2.759 -19.250 1.00 91.75 205 ALA A O 1
ATOM 1546 N N . PRO A 1 206 ? 31.082 -2.336 -19.618 1.00 89.12 206 PRO A N 1
ATOM 1547 C CA . PRO A 1 206 ? 30.837 -1.571 -20.837 1.00 89.12 206 PRO A CA 1
ATOM 1548 C C . PRO A 1 206 ? 29.999 -2.344 -21.865 1.00 89.12 206 PRO A C 1
ATOM 1550 O O . PRO A 1 206 ? 30.318 -3.481 -22.207 1.00 89.12 206 PRO A O 1
ATOM 1553 N N . GLY A 1 207 ? 28.944 -1.705 -22.376 1.00 88.00 207 GLY A N 1
ATOM 1554 C CA . GLY A 1 207 ? 28.042 -2.286 -23.375 1.00 88.00 207 GLY A CA 1
ATOM 1555 C C . GLY A 1 207 ? 26.950 -3.203 -22.815 1.00 88.00 207 GLY A C 1
ATOM 1556 O O . GLY A 1 207 ? 26.115 -3.657 -23.592 1.00 88.00 207 GLY A O 1
ATOM 1557 N N . GLN A 1 208 ? 26.917 -3.456 -21.502 1.00 89.94 208 GLN A N 1
ATOM 1558 C CA . GLN A 1 208 ? 25.804 -4.170 -20.878 1.00 89.94 208 GLN A CA 1
ATOM 1559 C C . GLN A 1 208 ? 24.553 -3.291 -20.843 1.00 89.94 208 GLN A C 1
ATOM 1561 O O . GLN A 1 208 ? 24.600 -2.124 -20.449 1.00 89.94 208 GLN A O 1
ATOM 1566 N N . LEU A 1 209 ? 23.427 -3.876 -21.245 1.00 88.88 209 LEU A N 1
ATOM 1567 C CA . LEU A 1 209 ? 22.105 -3.274 -21.149 1.00 88.88 209 LEU A CA 1
ATOM 1568 C C . LEU A 1 209 ? 21.274 -4.089 -20.165 1.00 88.88 209 LEU A C 1
ATOM 1570 O O . LEU A 1 209 ? 21.296 -5.319 -20.181 1.00 88.88 209 LEU A O 1
ATOM 1574 N N . MET A 1 210 ? 20.531 -3.396 -19.310 1.00 93.50 210 MET A N 1
ATOM 1575 C CA . MET A 1 210 ? 19.523 -4.040 -18.482 1.00 93.50 210 MET A CA 1
ATOM 1576 C C . MET A 1 210 ? 18.248 -4.189 -19.307 1.00 93.50 210 MET A C 1
ATOM 1578 O O . MET A 1 210 ? 17.659 -3.188 -19.701 1.00 93.50 210 MET A O 1
ATOM 1582 N N . GLU A 1 211 ? 17.814 -5.424 -19.536 1.00 93.50 211 GLU A N 1
ATOM 1583 C CA . GLU A 1 211 ? 16.502 -5.681 -20.126 1.00 93.50 211 GLU A CA 1
ATOM 1584 C C . GLU A 1 211 ? 15.390 -5.477 -19.088 1.00 93.50 211 GLU A C 1
ATOM 1586 O O . GLU A 1 211 ? 15.512 -5.862 -17.918 1.00 93.50 211 GLU A O 1
ATOM 1591 N N . HIS A 1 212 ? 14.273 -4.909 -19.534 1.00 95.94 212 HIS A N 1
ATOM 1592 C CA . HIS A 1 212 ? 13.038 -4.800 -18.766 1.00 95.94 212 HIS A CA 1
ATOM 1593 C C . HIS A 1 212 ? 11.845 -5.283 -19.590 1.00 95.94 212 HIS A C 1
ATOM 1595 O O . HIS A 1 212 ? 11.895 -5.411 -20.810 1.00 95.94 212 HIS A O 1
ATOM 1601 N N . ASP A 1 213 ? 10.754 -5.600 -18.902 1.00 97.94 213 ASP A N 1
ATOM 1602 C CA . ASP A 1 213 ? 9.551 -6.131 -19.529 1.00 97.94 213 ASP A CA 1
ATOM 1603 C C . ASP A 1 213 ? 8.699 -4.984 -20.109 1.00 97.94 213 ASP A C 1
ATOM 1605 O O . ASP A 1 213 ? 8.211 -4.111 -19.381 1.00 97.94 213 ASP A O 1
ATOM 1609 N N . HIS A 1 214 ? 8.506 -4.989 -21.430 1.00 97.25 214 HIS A N 1
ATOM 1610 C CA . HIS A 1 214 ? 7.724 -3.978 -22.154 1.00 97.25 214 HIS A CA 1
ATOM 1611 C C . HIS A 1 214 ? 6.204 -4.063 -21.908 1.00 97.25 214 HIS A C 1
ATOM 1613 O O . HIS A 1 214 ? 5.451 -3.151 -22.271 1.00 97.25 214 HIS A O 1
ATOM 1619 N N . ASP A 1 215 ? 5.736 -5.117 -21.235 1.00 98.06 215 ASP A N 1
ATOM 1620 C CA . ASP A 1 215 ? 4.356 -5.235 -20.772 1.00 98.06 215 ASP A CA 1
ATOM 1621 C C . ASP A 1 215 ? 4.123 -4.623 -19.390 1.00 98.06 215 ASP A C 1
ATOM 1623 O O . ASP A 1 215 ? 2.992 -4.621 -18.900 1.00 98.06 215 ASP A O 1
ATOM 1627 N N . VAL A 1 216 ? 5.139 -4.020 -18.767 1.00 98.50 216 VAL A N 1
ATOM 1628 C CA . VAL A 1 216 ? 4.932 -3.225 -17.552 1.00 98.50 216 VAL A CA 1
ATOM 1629 C C . VAL A 1 216 ? 4.222 -1.917 -17.896 1.00 98.50 216 VAL A C 1
ATOM 1631 O O . VAL A 1 216 ? 4.812 -1.002 -18.472 1.00 98.50 216 VAL A O 1
ATOM 1634 N N . GLY A 1 217 ? 2.951 -1.824 -17.499 1.00 97.31 217 GLY A N 1
ATOM 1635 C CA . GLY A 1 217 ? 2.100 -0.642 -17.677 1.00 97.31 217 GLY A CA 1
ATOM 1636 C C . GLY A 1 217 ? 2.008 0.253 -16.440 1.00 97.31 217 GLY A C 1
ATOM 1637 O O . GLY A 1 217 ? 1.462 1.352 -16.516 1.00 97.31 217 GLY A O 1
ATOM 1638 N N . ALA A 1 218 ? 2.518 -0.193 -15.292 1.00 96.75 218 ALA A N 1
ATOM 1639 C CA . ALA A 1 218 ? 2.608 0.634 -14.095 1.00 96.75 218 ALA A CA 1
ATOM 1640 C C . ALA A 1 218 ? 3.768 0.204 -13.194 1.00 96.75 218 ALA A C 1
ATOM 1642 O O . ALA A 1 218 ? 4.057 -0.983 -13.059 1.00 96.75 218 ALA A O 1
ATOM 1643 N N . VAL A 1 219 ? 4.371 1.172 -12.516 1.00 97.25 219 VAL A N 1
ATOM 1644 C CA . VAL A 1 219 ? 5.289 0.976 -11.398 1.00 97.25 219 VAL A CA 1
ATOM 1645 C C . VAL A 1 219 ? 4.585 1.419 -10.119 1.00 97.25 219 VAL A C 1
ATOM 1647 O O . VAL A 1 219 ? 4.203 2.583 -9.988 1.00 97.25 219 VAL A O 1
ATOM 1650 N N . VAL A 1 220 ? 4.424 0.495 -9.169 1.00 96.00 220 VAL A N 1
ATOM 1651 C CA . VAL A 1 220 ? 3.887 0.787 -7.832 1.00 96.00 220 VAL A CA 1
ATOM 1652 C C . VAL A 1 220 ? 5.030 0.809 -6.825 1.00 96.00 220 VAL A C 1
ATOM 1654 O O . VAL A 1 220 ? 5.759 -0.173 -6.683 1.00 96.00 220 VAL A O 1
ATOM 1657 N N . VAL A 1 221 ? 5.165 1.923 -6.107 1.00 94.69 221 VAL A N 1
ATOM 1658 C CA . VAL A 1 221 ? 6.227 2.150 -5.126 1.00 94.69 221 VAL A CA 1
ATOM 1659 C C . VAL A 1 221 ? 5.646 2.327 -3.730 1.00 94.69 221 VAL A C 1
ATOM 1661 O O . VAL A 1 221 ? 4.830 3.215 -3.475 1.00 94.69 221 VAL A O 1
ATOM 1664 N N . GLY A 1 222 ? 6.099 1.482 -2.814 1.00 91.50 222 GLY A N 1
ATOM 1665 C CA . GLY A 1 222 ? 5.825 1.557 -1.389 1.00 91.50 222 GLY A CA 1
ATOM 1666 C C . GLY A 1 222 ? 7.095 1.452 -0.556 1.00 91.50 222 GLY A C 1
ATOM 1667 O O . GLY A 1 222 ? 8.208 1.653 -1.045 1.00 91.50 222 GLY A O 1
ATOM 1668 N N . PHE A 1 223 ? 6.924 1.172 0.735 1.00 91.19 223 PHE A N 1
ATOM 1669 C CA . PHE A 1 223 ? 8.059 0.965 1.628 1.00 91.19 223 PHE A CA 1
ATOM 1670 C C . PHE A 1 223 ? 8.732 -0.373 1.294 1.00 91.19 223 PHE A C 1
ATOM 1672 O O . PHE A 1 223 ? 8.051 -1.392 1.161 1.00 91.19 223 PHE A O 1
ATOM 1679 N N . ASP A 1 224 ? 10.057 -0.355 1.143 1.00 92.94 224 ASP A N 1
ATOM 1680 C CA . ASP A 1 224 ? 10.862 -1.513 0.744 1.00 92.94 224 ASP A CA 1
ATOM 1681 C C . ASP A 1 224 ? 12.183 -1.521 1.522 1.00 92.94 224 ASP A C 1
ATOM 1683 O O . ASP A 1 224 ? 13.059 -0.685 1.284 1.00 92.94 224 ASP A O 1
ATOM 1687 N N . ARG A 1 225 ? 12.332 -2.467 2.457 1.00 91.56 225 ARG A N 1
ATOM 1688 C CA . ARG A 1 225 ? 13.583 -2.670 3.216 1.00 91.56 225 ARG A CA 1
ATOM 1689 C C . ARG A 1 225 ? 14.699 -3.292 2.382 1.00 91.56 225 ARG A C 1
ATOM 1691 O O . ARG A 1 225 ? 15.858 -3.226 2.776 1.00 91.56 225 ARG A O 1
ATOM 1698 N N . TYR A 1 226 ? 14.353 -3.877 1.242 1.00 92.12 226 TYR A N 1
ATOM 1699 C CA . TYR A 1 226 ? 15.263 -4.535 0.311 1.00 92.12 226 TYR A CA 1
ATOM 1700 C C . TYR A 1 226 ? 15.392 -3.718 -0.977 1.00 92.12 226 TYR A C 1
ATOM 1702 O O . TYR A 1 226 ? 15.556 -4.276 -2.068 1.00 92.12 226 TYR A O 1
ATOM 1710 N N . LEU A 1 227 ? 15.250 -2.392 -0.873 1.00 93.19 227 LEU A N 1
ATOM 1711 C CA . LEU A 1 227 ? 15.502 -1.489 -1.982 1.00 93.19 227 LEU A CA 1
ATOM 1712 C C . LEU A 1 227 ? 16.970 -1.603 -2.401 1.00 93.19 227 LEU A C 1
ATOM 1714 O O . LEU A 1 227 ? 17.879 -1.563 -1.576 1.00 93.19 227 LEU A O 1
ATOM 1718 N N . ASN A 1 228 ? 17.198 -1.717 -3.703 1.00 93.88 228 ASN A N 1
ATOM 1719 C CA . ASN A 1 228 ? 18.527 -1.762 -4.287 1.00 93.88 228 ASN A CA 1
ATOM 1720 C C . ASN A 1 228 ? 18.529 -1.031 -5.634 1.00 93.88 228 ASN A C 1
ATOM 1722 O O . ASN A 1 228 ? 17.483 -0.647 -6.162 1.00 93.88 228 ASN A O 1
ATOM 1726 N N . TYR A 1 229 ? 19.720 -0.855 -6.201 1.00 93.56 229 TYR A N 1
ATOM 1727 C CA . TYR A 1 229 ? 19.875 -0.146 -7.467 1.00 93.56 229 TYR A CA 1
ATOM 1728 C C . TYR A 1 229 ? 19.227 -0.878 -8.656 1.00 93.56 229 TYR A C 1
ATOM 1730 O O . TYR A 1 229 ? 18.687 -0.217 -9.537 1.00 93.56 229 TYR A O 1
ATOM 1738 N N . TYR A 1 230 ? 19.190 -2.221 -8.649 1.00 96.06 230 TYR A N 1
ATOM 1739 C CA . TYR A 1 230 ? 18.491 -3.015 -9.672 1.00 96.06 230 TYR A CA 1
ATOM 1740 C C . TYR A 1 230 ? 17.023 -2.593 -9.789 1.00 96.06 230 TYR A C 1
ATOM 1742 O O . TYR A 1 230 ? 16.561 -2.276 -10.882 1.00 96.06 230 TYR A O 1
ATOM 1750 N N . LYS A 1 231 ? 16.309 -2.509 -8.662 1.00 96.44 231 LYS A N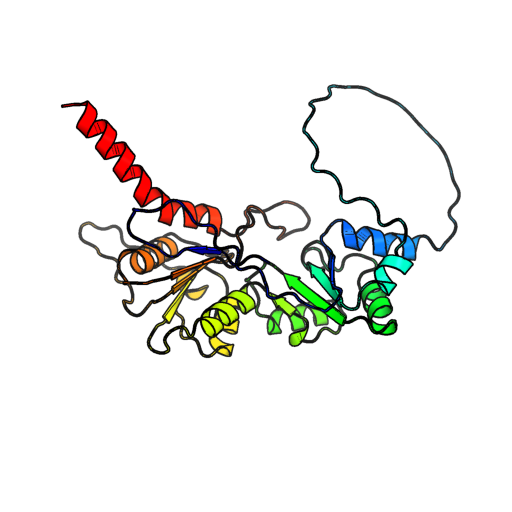 1
ATOM 1751 C CA . LYS A 1 231 ? 14.894 -2.114 -8.634 1.00 96.44 231 LYS A CA 1
ATOM 1752 C C . LYS A 1 231 ? 14.678 -0.698 -9.165 1.00 96.44 231 LYS A C 1
ATOM 1754 O O . LYS A 1 231 ? 13.734 -0.461 -9.916 1.00 96.44 231 LYS A O 1
ATOM 1759 N N . LEU A 1 232 ? 15.560 0.234 -8.792 1.00 94.56 232 LEU A N 1
ATOM 1760 C CA . LEU A 1 232 ? 15.504 1.622 -9.258 1.00 94.56 232 LEU A CA 1
ATOM 1761 C C . LEU A 1 232 ? 15.692 1.714 -10.774 1.00 94.56 232 LEU A C 1
ATOM 1763 O O . LEU A 1 232 ? 14.893 2.365 -11.449 1.00 94.56 232 LEU A O 1
ATOM 1767 N N . GLN A 1 233 ? 16.708 1.040 -11.316 1.00 94.50 233 GLN A N 1
ATOM 1768 C CA . GLN A 1 233 ? 16.974 1.044 -12.752 1.00 94.50 233 GLN A CA 1
ATOM 1769 C C . GLN A 1 233 ? 15.847 0.360 -13.529 1.00 94.50 233 GLN A C 1
ATOM 1771 O O . GLN A 1 233 ? 15.359 0.928 -14.501 1.00 94.50 233 GLN A O 1
ATOM 1776 N N . TYR A 1 234 ? 15.371 -0.805 -13.079 1.00 96.75 234 TYR A N 1
ATOM 1777 C CA . TYR A 1 234 ? 14.280 -1.521 -13.746 1.00 96.75 234 TYR A CA 1
ATOM 1778 C C . TYR A 1 234 ? 13.012 -0.663 -13.828 1.00 96.75 234 TYR A C 1
ATOM 1780 O O . TYR A 1 234 ? 12.412 -0.519 -14.893 1.00 96.75 234 TYR A O 1
ATOM 1788 N N . ALA A 1 235 ? 12.627 -0.031 -12.715 1.00 95.69 235 ALA A N 1
ATOM 1789 C CA . ALA A 1 235 ? 11.497 0.890 -12.686 1.00 95.69 235 ALA A CA 1
ATOM 1790 C C . ALA A 1 235 ? 11.721 2.129 -13.567 1.00 95.69 235 ALA A C 1
ATOM 1792 O O . ALA A 1 235 ? 10.786 2.574 -14.229 1.00 95.69 235 ALA A O 1
ATOM 1793 N N . THR A 1 236 ? 12.949 2.660 -13.605 1.00 93.38 236 THR A N 1
ATOM 1794 C CA . THR A 1 236 ? 13.323 3.786 -14.476 1.00 93.38 236 THR A CA 1
ATOM 1795 C C . THR A 1 236 ? 13.081 3.437 -15.938 1.00 93.38 236 THR A C 1
ATOM 1797 O O . THR A 1 236 ? 12.429 4.203 -16.646 1.00 93.38 236 THR A O 1
ATOM 1800 N N . LEU A 1 237 ? 13.563 2.272 -16.374 1.00 94.56 237 LEU A N 1
ATOM 1801 C CA . LEU A 1 237 ? 13.386 1.790 -17.740 1.00 94.56 237 LEU A CA 1
ATOM 1802 C C . LEU A 1 237 ? 11.903 1.585 -18.064 1.00 94.56 237 LEU A C 1
ATOM 1804 O O . LEU A 1 237 ? 11.427 2.090 -19.076 1.00 94.56 237 LEU A O 1
ATOM 1808 N N . CYS A 1 238 ? 11.136 0.971 -17.157 1.00 95.94 238 CYS A N 1
ATOM 1809 C CA . CYS A 1 238 ? 9.690 0.817 -17.335 1.00 95.94 238 CYS A CA 1
ATOM 1810 C C . CYS A 1 238 ? 8.988 2.170 -17.539 1.00 95.94 238 CYS A C 1
ATOM 1812 O O . CYS A 1 238 ? 8.223 2.324 -18.484 1.00 95.94 238 CYS A O 1
ATOM 1814 N N . ILE A 1 239 ? 9.254 3.162 -16.684 1.00 91.12 239 ILE A N 1
ATOM 1815 C CA . ILE A 1 239 ? 8.585 4.474 -16.750 1.00 91.12 239 ILE A CA 1
ATOM 1816 C C . ILE A 1 239 ? 8.995 5.254 -18.003 1.00 91.12 239 ILE A C 1
ATOM 1818 O O . ILE A 1 239 ? 8.162 5.929 -18.607 1.00 91.12 239 ILE A O 1
ATOM 1822 N N . ARG A 1 240 ? 10.277 5.201 -18.380 1.00 90.50 240 ARG A N 1
ATOM 1823 C CA . ARG A 1 240 ? 10.823 6.012 -19.476 1.00 90.50 240 ARG A CA 1
ATOM 1824 C C . ARG A 1 240 ? 10.583 5.406 -20.852 1.00 90.50 240 ARG A C 1
ATOM 1826 O O . ARG A 1 240 ? 10.392 6.158 -21.803 1.00 90.50 240 ARG A O 1
ATOM 1833 N N . GLU A 1 241 ? 10.630 4.083 -20.962 1.00 93.69 241 GLU A N 1
ATOM 1834 C CA . GLU A 1 241 ? 10.664 3.396 -22.254 1.00 93.69 241 GLU A CA 1
ATOM 1835 C C . GLU A 1 241 ? 9.344 2.706 -22.605 1.00 93.69 241 GLU A C 1
ATOM 1837 O O . GLU A 1 241 ? 9.057 2.550 -23.790 1.00 93.69 241 GLU A O 1
ATOM 1842 N N . ASN A 1 242 ? 8.502 2.344 -21.625 1.00 94.81 242 ASN A N 1
ATOM 1843 C CA . ASN A 1 242 ? 7.197 1.745 -21.917 1.00 94.81 242 ASN A CA 1
ATOM 1844 C C . ASN A 1 242 ? 6.129 2.846 -22.076 1.00 94.81 242 ASN A C 1
ATOM 1846 O O . ASN A 1 242 ? 5.811 3.547 -21.108 1.00 94.81 242 ASN A O 1
ATOM 1850 N N . PRO A 1 243 ? 5.514 3.005 -23.265 1.00 92.25 243 PRO A N 1
ATOM 1851 C CA . PRO A 1 243 ? 4.534 4.059 -23.498 1.00 92.25 243 PRO A CA 1
ATOM 1852 C C . PRO A 1 243 ? 3.334 3.965 -22.551 1.00 92.25 243 PRO A C 1
ATOM 1854 O O . PRO A 1 243 ? 2.677 2.930 -22.451 1.00 92.25 243 PRO A O 1
ATOM 1857 N N . GLY A 1 244 ? 3.023 5.074 -21.878 1.00 90.25 244 GLY A N 1
ATOM 1858 C CA . GLY A 1 244 ? 1.883 5.159 -20.964 1.00 90.25 244 GLY A CA 1
ATOM 1859 C C . GLY A 1 244 ? 2.089 4.466 -19.614 1.00 90.25 244 GLY A C 1
ATOM 1860 O O . GLY A 1 244 ? 1.121 4.348 -18.864 1.00 90.25 244 GLY A O 1
ATOM 1861 N N . CYS A 1 245 ? 3.315 4.035 -19.287 1.00 93.88 245 CYS A N 1
ATOM 1862 C CA . CYS A 1 245 ? 3.612 3.449 -17.985 1.00 93.88 245 CYS A CA 1
ATOM 1863 C C . CYS A 1 245 ? 3.334 4.450 -16.852 1.00 93.88 245 CYS A C 1
ATOM 1865 O O . CYS A 1 245 ? 3.825 5.581 -16.851 1.00 93.88 245 CYS A O 1
ATOM 1867 N N . MET A 1 246 ? 2.513 4.044 -15.885 1.00 91.62 246 MET A N 1
ATOM 1868 C CA . MET A 1 246 ? 2.107 4.897 -14.768 1.00 91.62 246 MET A CA 1
ATOM 1869 C C . MET A 1 246 ? 3.080 4.793 -13.596 1.00 91.62 246 MET A C 1
ATOM 1871 O O . MET A 1 246 ? 3.519 3.700 -13.254 1.00 91.62 246 MET A O 1
ATOM 1875 N N . PHE A 1 247 ? 3.322 5.901 -12.898 1.00 92.50 247 PHE A N 1
ATOM 1876 C CA . PHE A 1 247 ? 3.972 5.881 -11.590 1.00 92.50 247 PHE A CA 1
ATOM 1877 C C . PHE A 1 247 ? 2.937 6.066 -10.476 1.00 92.50 247 PHE A C 1
ATOM 1879 O O . PHE A 1 247 ? 2.197 7.057 -10.461 1.00 92.50 247 PHE A O 1
ATOM 1886 N N . ILE A 1 248 ? 2.885 5.112 -9.546 1.00 89.75 248 ILE A N 1
ATOM 1887 C CA . ILE A 1 248 ? 1.936 5.084 -8.431 1.00 89.75 248 ILE A CA 1
ATOM 1888 C C . ILE A 1 248 ? 2.711 4.912 -7.129 1.00 89.75 248 ILE A C 1
ATOM 1890 O O . ILE A 1 248 ? 3.373 3.903 -6.917 1.00 89.75 248 ILE A O 1
ATOM 1894 N N . ALA A 1 249 ? 2.570 5.861 -6.215 1.00 89.88 249 ALA A N 1
ATOM 1895 C CA . ALA A 1 249 ? 3.117 5.763 -4.873 1.00 89.88 249 ALA A CA 1
ATOM 1896 C C . ALA A 1 249 ? 2.024 5.436 -3.852 1.00 89.88 249 ALA A C 1
ATOM 1898 O O . ALA A 1 249 ? 0.972 6.080 -3.828 1.00 89.88 249 ALA A O 1
ATOM 1899 N N . THR A 1 250 ? 2.285 4.469 -2.967 1.00 87.19 250 THR A N 1
ATOM 1900 C CA . THR A 1 250 ? 1.321 4.064 -1.930 1.00 87.19 250 THR A CA 1
ATOM 1901 C C . THR A 1 250 ? 1.135 5.139 -0.852 1.00 87.19 250 THR A C 1
ATOM 1903 O O . THR A 1 250 ? 0.061 5.234 -0.264 1.00 87.19 250 THR A O 1
ATOM 1906 N N . ASN A 1 251 ? 2.176 5.934 -0.582 1.00 83.50 251 ASN A N 1
ATOM 1907 C CA . ASN A 1 251 ? 2.172 7.146 0.248 1.00 83.50 251 ASN A CA 1
ATOM 1908 C C . ASN A 1 251 ? 3.495 7.921 0.009 1.00 83.50 251 ASN A C 1
ATOM 1910 O O . ASN A 1 251 ? 4.411 7.376 -0.608 1.00 83.50 251 ASN A O 1
ATOM 1914 N N . CYS A 1 252 ? 3.613 9.150 0.522 1.00 83.44 252 CYS A N 1
ATOM 1915 C CA . CYS A 1 252 ? 4.827 9.980 0.413 1.00 83.44 252 CYS A CA 1
ATOM 1916 C C . CYS A 1 252 ? 5.391 10.392 1.784 1.00 83.44 252 CYS A C 1
ATOM 1918 O O . CYS A 1 252 ? 5.982 11.466 1.914 1.00 83.44 252 CYS A O 1
ATOM 1920 N N . ASP A 1 253 ? 5.169 9.577 2.814 1.00 79.81 253 ASP A N 1
ATOM 1921 C CA . ASP A 1 253 ? 5.598 9.894 4.173 1.00 79.81 253 ASP A CA 1
ATOM 1922 C C . ASP A 1 253 ? 7.133 9.898 4.232 1.00 79.81 253 ASP A C 1
ATOM 1924 O O . ASP A 1 253 ? 7.784 8.925 3.845 1.00 79.81 253 ASP A O 1
ATOM 1928 N N . ALA A 1 254 ? 7.719 11.008 4.691 1.00 79.69 254 ALA A N 1
ATOM 1929 C CA . ALA A 1 254 ? 9.173 11.181 4.752 1.00 79.69 254 ALA A CA 1
ATOM 1930 C C . ALA A 1 254 ? 9.824 10.338 5.860 1.00 79.69 254 ALA A C 1
ATOM 1932 O O . ALA A 1 254 ? 10.991 9.960 5.745 1.00 79.69 254 ALA A O 1
ATOM 1933 N N . VAL A 1 255 ? 9.061 10.024 6.909 1.00 81.00 255 VAL A N 1
ATOM 1934 C CA . VAL A 1 255 ? 9.487 9.230 8.065 1.00 81.00 255 VAL A CA 1
ATOM 1935 C C . VAL A 1 255 ? 8.471 8.137 8.385 1.00 81.00 255 VAL A C 1
ATOM 1937 O O . VAL A 1 255 ? 7.305 8.220 8.001 1.00 81.00 255 VAL A O 1
ATOM 1940 N N . THR A 1 256 ? 8.920 7.098 9.081 1.00 77.50 256 THR A N 1
ATOM 1941 C CA . THR A 1 256 ? 8.087 6.008 9.598 1.00 77.50 256 THR A CA 1
ATOM 1942 C C . THR A 1 256 ? 8.577 5.563 10.978 1.00 77.50 256 THR A C 1
ATOM 1944 O O . THR A 1 256 ? 9.706 5.852 11.374 1.00 77.50 256 THR A O 1
ATOM 1947 N N . HIS A 1 257 ? 7.745 4.834 11.720 1.00 75.69 257 HIS A N 1
ATOM 1948 C CA . HIS A 1 257 ? 8.051 4.359 13.072 1.00 75.69 257 HIS A CA 1
ATOM 1949 C C . HIS A 1 257 ? 8.072 2.827 13.111 1.00 75.69 257 HIS A C 1
ATOM 1951 O O . HIS A 1 257 ? 7.096 2.184 13.495 1.00 75.69 257 HIS A O 1
ATOM 1957 N N . LEU A 1 258 ? 9.190 2.232 12.678 1.00 72.94 258 LEU A N 1
ATOM 1958 C CA . LEU A 1 258 ? 9.371 0.770 12.689 1.00 72.94 258 LEU A CA 1
ATOM 1959 C C . LEU A 1 258 ? 9.647 0.220 14.089 1.00 72.94 258 LEU A C 1
ATOM 1961 O O . LEU A 1 258 ? 9.333 -0.932 14.374 1.00 72.94 258 LEU A O 1
ATOM 1965 N N . THR A 1 259 ? 10.246 1.044 14.943 1.00 72.50 259 THR A N 1
ATOM 1966 C CA . THR A 1 259 ? 10.503 0.756 16.352 1.00 72.50 259 THR A CA 1
ATOM 1967 C C . THR A 1 259 ? 9.996 1.917 17.199 1.00 72.50 259 THR A C 1
ATOM 1969 O O . THR A 1 259 ? 9.704 3.002 16.697 1.00 72.50 259 THR A O 1
ATOM 1972 N N . ASP A 1 260 ? 9.871 1.688 18.497 1.00 69.81 260 ASP A N 1
ATOM 1973 C CA . ASP A 1 260 ? 9.479 2.687 19.491 1.00 69.81 260 ASP A CA 1
ATOM 1974 C C . ASP A 1 260 ? 10.593 3.694 19.825 1.00 69.81 260 ASP A C 1
ATOM 1976 O O . ASP A 1 260 ? 10.302 4.775 20.337 1.00 69.81 260 ASP A O 1
ATOM 1980 N N . ALA A 1 261 ? 11.849 3.350 19.527 1.00 75.31 261 ALA A N 1
ATOM 1981 C CA . ALA A 1 261 ? 13.025 4.110 19.940 1.00 75.31 261 ALA A CA 1
ATOM 1982 C C . ALA A 1 261 ? 13.400 5.290 19.027 1.00 75.31 261 ALA A C 1
ATOM 1984 O O . ALA A 1 261 ? 14.033 6.231 19.502 1.00 75.31 261 ALA A O 1
ATOM 1985 N N . GLN A 1 262 ? 13.066 5.249 17.732 1.00 76.25 262 GLN A N 1
ATOM 1986 C CA . GLN A 1 262 ? 13.464 6.303 16.792 1.00 76.25 262 GLN A CA 1
ATOM 1987 C C . GLN A 1 262 ? 12.551 6.401 15.568 1.00 76.25 262 GLN A C 1
ATOM 1989 O O . GLN A 1 262 ? 11.832 5.462 15.220 1.00 76.25 262 GLN A O 1
ATOM 1994 N N . GLU A 1 263 ? 12.632 7.541 14.888 1.00 79.50 263 GLU A N 1
ATOM 1995 C CA . GLU A 1 263 ? 12.096 7.706 13.540 1.00 79.50 263 GLU A CA 1
ATOM 1996 C C . GLU A 1 263 ? 13.049 7.086 12.519 1.00 79.50 263 GLU A C 1
ATOM 1998 O O . GLU A 1 263 ? 14.272 7.161 12.643 1.00 79.50 263 GLU A O 1
ATOM 2003 N N . TRP A 1 264 ? 12.473 6.465 11.503 1.00 81.69 264 TRP A N 1
ATOM 2004 C CA . TRP A 1 264 ? 13.190 5.839 10.404 1.00 81.69 264 TRP A CA 1
ATOM 2005 C C . TRP A 1 264 ? 12.831 6.536 9.099 1.00 81.69 264 TRP A C 1
ATOM 2007 O O . TRP A 1 264 ? 11.776 7.164 8.999 1.00 81.69 264 TRP A O 1
ATOM 2017 N N . ALA A 1 265 ? 13.682 6.392 8.082 1.00 81.44 265 ALA A N 1
ATOM 2018 C CA . ALA A 1 265 ? 13.356 6.839 6.733 1.00 81.44 265 ALA A CA 1
ATOM 2019 C C . ALA A 1 265 ? 12.018 6.228 6.293 1.00 81.44 265 ALA A C 1
ATOM 2021 O O . ALA A 1 265 ? 11.810 5.020 6.424 1.00 81.44 265 ALA A O 1
ATOM 2022 N N . GLY A 1 266 ? 11.107 7.085 5.836 1.00 76.62 266 GLY A N 1
ATOM 2023 C CA . GLY A 1 266 ? 9.756 6.704 5.462 1.00 76.62 266 GLY A CA 1
ATOM 2024 C C . GLY A 1 266 ? 9.705 5.973 4.130 1.00 76.62 266 GLY A C 1
ATOM 2025 O O . GLY A 1 266 ? 10.606 5.231 3.740 1.00 76.62 266 GLY A O 1
ATOM 2026 N N . THR A 1 267 ? 8.615 6.164 3.406 1.00 68.50 267 THR A N 1
ATOM 2027 C CA . THR A 1 267 ? 8.434 5.503 2.120 1.00 68.50 267 THR A CA 1
ATOM 2028 C C . THR A 1 267 ? 9.444 6.099 1.146 1.00 68.50 267 THR A C 1
ATOM 2030 O O . THR A 1 267 ? 9.374 7.282 0.817 1.00 68.50 267 THR A O 1
ATOM 2033 N N . ASN A 1 268 ? 10.385 5.274 0.668 1.00 68.25 268 ASN A N 1
ATOM 2034 C CA . ASN A 1 268 ? 11.464 5.651 -0.261 1.00 68.25 268 ASN A CA 1
ATOM 2035 C C . ASN A 1 268 ? 10.969 6.380 -1.534 1.00 68.25 268 ASN A C 1
ATOM 2037 O O . ASN A 1 268 ? 11.768 6.899 -2.305 1.00 68.25 268 ASN A O 1
ATOM 2041 N N . VAL A 1 269 ? 9.652 6.447 -1.746 1.00 61.22 269 VAL A N 1
ATOM 2042 C CA . VAL A 1 269 ? 8.933 7.217 -2.763 1.00 61.22 269 VAL A CA 1
ATOM 2043 C C . VAL A 1 269 ? 9.464 8.628 -2.955 1.00 61.22 269 VAL A C 1
ATOM 2045 O O . VAL A 1 269 ? 9.607 9.015 -4.106 1.00 61.22 269 VAL A O 1
ATOM 2048 N N . SER A 1 270 ? 9.736 9.415 -1.910 1.00 60.41 270 SER A N 1
ATOM 2049 C CA . SER A 1 270 ? 10.193 10.800 -2.123 1.00 60.41 270 SER A CA 1
ATOM 2050 C C . SER A 1 270 ? 11.546 10.819 -2.839 1.00 60.41 270 SER A C 1
ATOM 2052 O O . SER A 1 270 ? 11.686 11.465 -3.874 1.00 60.41 270 SER A O 1
ATOM 2054 N N . PHE A 1 271 ? 12.502 10.013 -2.372 1.00 63.34 271 PHE A N 1
ATOM 2055 C CA . PHE A 1 271 ? 13.803 9.822 -3.021 1.00 63.34 271 PHE A CA 1
ATOM 2056 C C . PHE A 1 271 ? 13.666 9.279 -4.456 1.00 63.34 271 PHE A C 1
ATOM 2058 O O . PHE A 1 271 ? 14.278 9.787 -5.393 1.00 63.34 271 PHE A O 1
ATOM 2065 N N . ILE A 1 272 ? 12.803 8.282 -4.637 1.00 67.88 272 ILE A N 1
ATOM 2066 C CA . ILE A 1 272 ? 12.554 7.621 -5.919 1.00 67.88 272 ILE A CA 1
ATOM 2067 C C . ILE A 1 272 ? 11.883 8.574 -6.925 1.00 67.88 272 ILE A C 1
ATOM 2069 O O . ILE A 1 272 ? 12.277 8.635 -8.086 1.00 67.88 272 ILE A O 1
ATOM 2073 N N . SER A 1 273 ? 10.913 9.370 -6.476 1.00 62.25 273 SER A N 1
ATOM 2074 C CA . SER A 1 273 ? 10.208 10.351 -7.306 1.00 62.25 273 SER A CA 1
ATOM 2075 C C . SER A 1 273 ? 11.160 11.438 -7.787 1.00 62.25 273 SER A C 1
ATOM 2077 O O . SER A 1 273 ? 11.118 11.789 -8.961 1.00 62.25 273 SER A O 1
ATOM 2079 N N . TYR A 1 274 ? 12.065 11.922 -6.927 1.00 58.28 274 TYR A N 1
ATOM 2080 C CA . TYR A 1 274 ? 13.136 12.827 -7.352 1.00 58.28 274 TYR A CA 1
ATOM 2081 C C . TYR A 1 274 ? 14.026 12.182 -8.419 1.00 58.28 274 TYR A C 1
ATOM 2083 O O . TYR A 1 274 ? 14.316 12.825 -9.422 1.00 58.28 274 TYR A O 1
ATOM 2091 N N . SER A 1 275 ? 14.391 10.904 -8.277 1.00 59.41 275 SER A N 1
ATOM 2092 C CA . SER A 1 275 ? 15.175 10.198 -9.301 1.00 59.41 275 SER A CA 1
ATOM 2093 C C . SER A 1 275 ? 14.446 10.077 -10.647 1.00 59.41 275 SER A C 1
ATOM 2095 O O . SER A 1 275 ? 15.097 10.120 -11.687 1.00 59.41 275 SER A O 1
ATOM 2097 N N . PHE A 1 276 ? 13.116 9.939 -10.655 1.00 63.69 276 PHE A N 1
ATOM 2098 C CA . PHE A 1 276 ? 12.330 9.849 -11.894 1.00 63.69 276 PHE A CA 1
ATOM 2099 C C . PHE A 1 276 ? 12.002 11.215 -12.512 1.00 63.69 276 PHE A C 1
ATOM 2101 O O . PHE A 1 276 ? 11.919 11.329 -13.734 1.00 63.69 276 PHE A O 1
ATOM 2108 N N . ILE A 1 277 ? 11.814 12.249 -11.685 1.00 53.03 277 ILE A N 1
ATOM 2109 C CA . ILE A 1 277 ? 11.386 13.590 -12.111 1.00 53.03 277 ILE A CA 1
ATOM 2110 C C . ILE A 1 277 ? 12.590 14.489 -12.437 1.00 53.03 277 ILE A C 1
ATOM 2112 O O . ILE A 1 277 ? 12.569 15.174 -13.459 1.00 53.03 277 ILE A O 1
ATOM 2116 N N . CYS A 1 278 ? 13.674 14.470 -11.647 1.00 43.28 278 CYS A N 1
ATOM 2117 C CA . CYS A 1 278 ? 14.822 15.366 -11.865 1.00 43.28 278 CYS A CA 1
ATOM 2118 C C . CYS A 1 278 ? 15.613 15.074 -13.143 1.00 43.28 278 CYS A C 1
ATOM 2120 O O . CYS A 1 278 ? 16.300 15.970 -13.633 1.00 43.28 278 CYS A O 1
ATOM 2122 N N . SER A 1 279 ? 15.483 13.889 -13.749 1.00 46.09 279 SER A N 1
ATOM 2123 C CA . SER A 1 279 ? 16.053 13.656 -15.083 1.00 46.09 279 SER A CA 1
ATOM 2124 C C . SER A 1 279 ? 15.445 14.555 -16.170 1.00 46.09 279 SER A C 1
ATOM 2126 O O . SER A 1 279 ? 16.033 14.651 -17.239 1.00 46.09 279 SER A O 1
ATOM 2128 N N . LEU A 1 280 ? 14.311 15.226 -15.921 1.00 41.50 280 LEU A N 1
ATOM 2129 C CA . LEU A 1 280 ? 13.721 16.201 -16.847 1.00 41.50 280 LEU A CA 1
ATOM 2130 C C . LEU A 1 280 ? 14.213 17.643 -16.616 1.00 41.50 280 LEU A C 1
ATOM 2132 O O . LEU A 1 280 ? 14.207 18.444 -17.547 1.00 41.50 280 LEU A O 1
ATOM 2136 N N . GLU A 1 281 ? 14.659 17.995 -15.407 1.00 35.41 281 GLU A N 1
ATOM 2137 C CA . GLU A 1 281 ? 15.095 19.366 -15.083 1.00 35.41 281 GLU A CA 1
ATOM 2138 C C . GLU A 1 281 ? 16.592 19.593 -15.332 1.00 35.41 281 GLU A C 1
ATOM 2140 O O . GLU A 1 281 ? 16.986 20.689 -15.745 1.00 35.41 281 GLU A O 1
ATOM 2145 N N . VAL A 1 282 ? 17.424 18.556 -15.162 1.00 39.78 282 VAL A N 1
ATOM 2146 C CA . VAL A 1 282 ? 18.878 18.639 -15.396 1.00 39.78 282 VAL A CA 1
ATOM 2147 C C . VAL A 1 282 ? 19.204 18.894 -16.874 1.00 39.78 282 VAL A C 1
ATOM 2149 O O . VAL A 1 282 ? 20.123 19.661 -17.157 1.00 39.78 282 VAL A O 1
ATOM 2152 N N . GLU A 1 283 ? 18.420 18.366 -17.825 1.00 40.03 283 GLU A N 1
ATOM 2153 C CA . GLU A 1 283 ? 18.587 18.700 -19.251 1.00 40.03 283 GLU A CA 1
ATOM 2154 C C . GLU A 1 283 ? 18.324 20.187 -19.534 1.00 40.03 283 GLU A C 1
ATOM 2156 O O . GLU A 1 283 ? 19.058 20.803 -20.308 1.00 40.03 283 GLU A O 1
ATOM 2161 N N . SER A 1 284 ? 17.353 20.808 -18.850 1.00 37.81 284 SER A N 1
ATOM 2162 C CA . SER A 1 284 ? 17.095 22.248 -18.994 1.00 37.81 284 SER A CA 1
ATOM 2163 C C . SER A 1 284 ? 18.233 23.101 -18.419 1.00 37.81 284 SER A C 1
ATOM 2165 O O . SER A 1 284 ? 18.571 24.150 -18.969 1.00 37.81 284 SER A O 1
ATOM 2167 N N . LEU A 1 285 ? 18.869 22.637 -17.338 1.00 32.47 285 LEU A N 1
ATOM 2168 C CA . LEU A 1 285 ? 19.974 23.341 -16.693 1.00 32.47 285 LEU A CA 1
ATOM 2169 C C . LEU A 1 285 ? 21.257 23.246 -17.535 1.00 32.47 285 LEU A C 1
ATOM 2171 O O . LEU A 1 285 ? 21.927 24.254 -17.744 1.00 32.47 285 LEU A O 1
ATOM 2175 N N . ILE A 1 286 ? 21.565 22.064 -18.081 1.00 45.03 286 ILE A N 1
ATOM 2176 C CA . ILE A 1 286 ? 22.727 21.852 -18.959 1.00 45.03 286 ILE A CA 1
ATOM 2177 C C . ILE A 1 286 ? 22.545 22.592 -20.291 1.00 45.03 286 ILE A C 1
ATOM 2179 O O . ILE A 1 286 ? 23.476 23.257 -20.745 1.00 45.03 286 ILE A O 1
ATOM 2183 N N . SER A 1 287 ? 21.346 22.567 -20.885 1.00 40.38 287 SER A N 1
ATOM 2184 C CA . SER A 1 287 ? 21.065 23.315 -22.117 1.00 40.38 287 SER A CA 1
ATOM 2185 C C . SER A 1 287 ? 21.190 24.831 -21.915 1.00 40.38 287 SER A C 1
ATOM 2187 O O . SER A 1 287 ? 21.719 25.514 -22.785 1.00 40.38 287 SER A O 1
ATOM 2189 N N . ASN A 1 288 ? 20.778 25.367 -20.761 1.00 39.06 288 ASN A N 1
ATOM 2190 C CA . ASN A 1 288 ? 20.937 26.791 -20.442 1.00 39.06 288 ASN A CA 1
ATOM 2191 C C . ASN A 1 288 ? 22.395 27.196 -20.171 1.00 39.06 288 ASN A C 1
ATOM 2193 O O . ASN A 1 288 ? 22.777 28.330 -20.457 1.00 39.06 288 ASN A O 1
ATOM 2197 N N . ILE A 1 289 ? 23.222 26.293 -19.642 1.00 46.94 289 ILE A N 1
ATOM 2198 C CA . ILE A 1 289 ? 24.657 26.543 -19.442 1.00 46.94 289 ILE A CA 1
ATOM 2199 C C . ILE A 1 289 ? 25.406 26.499 -20.784 1.00 46.94 289 ILE A C 1
ATOM 2201 O O . ILE A 1 289 ? 26.254 27.353 -21.042 1.00 46.94 289 ILE A O 1
ATOM 2205 N N . LEU A 1 290 ? 25.063 25.561 -21.673 1.00 43.53 290 LEU A N 1
ATOM 2206 C CA . LEU A 1 290 ? 25.687 25.442 -22.995 1.00 43.53 290 LEU A CA 1
ATOM 2207 C C . LEU A 1 290 ? 25.239 26.551 -23.967 1.00 43.53 290 LEU A C 1
ATOM 2209 O O . LEU A 1 290 ? 26.071 27.068 -24.709 1.00 43.53 290 LEU A O 1
ATOM 2213 N N . CYS A 1 291 ? 23.974 26.990 -23.919 1.00 42.09 291 CYS A N 1
ATOM 2214 C CA . CYS A 1 291 ? 23.480 28.105 -24.740 1.00 42.09 291 CYS A CA 1
ATOM 2215 C C . CYS A 1 291 ? 23.986 29.487 -24.297 1.00 42.09 291 CYS A C 1
ATOM 2217 O O . CYS A 1 291 ? 24.086 30.371 -25.136 1.00 42.09 291 CYS A O 1
ATOM 2219 N N . ASN A 1 292 ? 24.332 29.685 -23.019 1.00 42.12 292 ASN A N 1
ATOM 2220 C CA . ASN A 1 292 ? 24.917 30.946 -22.530 1.00 42.12 292 ASN A CA 1
ATOM 2221 C C . ASN A 1 292 ? 26.451 31.002 -22.649 1.00 42.12 292 ASN A C 1
ATOM 2223 O O . ASN A 1 292 ? 27.067 31.973 -22.212 1.00 42.12 292 ASN A O 1
ATOM 2227 N N . SER A 1 293 ? 27.066 29.960 -23.214 1.00 43.31 293 SER A N 1
ATOM 2228 C CA . SER A 1 293 ? 28.511 29.881 -23.466 1.00 43.31 293 SER A CA 1
ATOM 2229 C C . SER A 1 293 ? 28.861 30.010 -24.961 1.00 43.31 293 SER A C 1
ATOM 2231 O O . SER A 1 293 ? 30.000 29.732 -25.332 1.00 43.31 293 SER A O 1
ATOM 2233 N N . SER A 1 294 ? 27.893 30.389 -25.811 1.00 38.75 294 SER A N 1
ATOM 2234 C CA . SER A 1 294 ? 28.054 30.632 -27.259 1.00 38.75 294 SER A CA 1
ATOM 2235 C C . SER A 1 294 ? 27.787 32.089 -27.616 1.00 38.75 294 SER A C 1
ATOM 2237 O O . SER A 1 294 ? 26.854 32.668 -27.017 1.00 38.75 294 SER A O 1
#

Organism: Physcomitrium patens (NCBI:txid3218)

Nearest PDB structures (foldseek):
  7po7-assembly1_A  TM=8.285E-01  e=1.153E-14  Mus musculus
  1zjj-assembly1_A  TM=8.571E-01  e=1.905E-14  Pyrococcus horikoshii OT3
  2p69-assembly1_A-2  TM=8.746E-01  e=4.590E-14  Homo sapiens
  1vjr-assembly1_A  TM=8.548E-01  e=4.139E-10  Thermotoga maritima
  2c4n-assembly1_A  TM=8.131E-01  e=1.155E-08  Escherichia coli K-12

Sequence (294 aa):
MAICVAPFRSLSSPLLRSSAAAPPCTAKSVVFGCPSLRNLVKQQLTSRPMVSSSGGRMNCSAQVETEATASAPFLTDHAKLIDSVETFIFDCDGVIWKGDSLIEGVPETLDMLRSMGKRLVFVTNNSTKSRKQYGKKFESLGLSVSEEEIFASSFAAAAYLKSIKFPSDKKVYIIGEAGIQLELKQAGINYIGGPEDGDKRIDLAPGQLMEHDHDVGAVVVGFDRYLNYYKLQYATLCIRENPGCMFIATNCDAVTHLTDAQEWAGTNVSFISYSFICSLEVESLISNILCNSS

pLDDT: mean 74.9, std 25.35, range [23.78, 98.56]

Secondary structure (DSSP, 8-state):
---EEE----S-S-------PPP---S-EEEE-HHHHHHHHHHHHT-S----------------------PPPP-S-HHHHHHH-SEEEEE-BTTTEETTEEPTTHHHHHHHHHHTT-EEEEEES--SS-HHHHHHHHHHTT----GGGEEEHHHHHHHHHHHTT--TT-EEEEES-HHHHHHHHHHT-EEEESGGGTT-----STT------TTEEEEEE---TT--HHHHHHHHHHHHHSTTPEEEES---SEE-SSSS--EE--THHHHHHHHHGGGHHHHHHHHHHHTT-

Solvent-accessible surface area (backbone atoms only — not comparable to full-atom values): 17214 Å² total; per-residue (Å²): 130,54,73,49,73,50,82,83,66,84,93,83,74,81,89,75,81,79,75,75,75,71,76,87,69,89,67,45,66,49,78,36,46,50,76,56,46,56,57,64,29,53,58,67,72,59,79,58,96,78,85,88,83,89,84,88,83,87,84,90,81,84,88,74,88,66,86,69,76,79,72,78,76,78,82,86,56,59,67,62,53,56,73,66,35,51,33,43,35,31,41,36,83,56,40,46,22,53,66,94,40,73,38,82,49,41,69,65,50,55,52,52,41,46,77,71,70,37,45,68,34,41,37,33,58,60,19,54,41,23,40,69,54,47,31,54,50,37,47,77,71,76,38,94,56,60,53,89,36,43,48,25,18,11,40,52,51,31,51,47,41,56,73,71,59,58,59,87,86,30,27,33,38,37,47,21,28,62,5,33,58,51,26,22,52,75,66,73,45,50,69,46,69,26,63,86,46,36,84,51,75,73,78,85,57,91,89,61,76,87,86,69,64,76,48,29,43,28,38,41,32,31,40,47,96,50,70,43,69,39,59,53,51,48,49,47,48,30,52,75,71,21,88,82,17,34,44,36,27,27,31,70,44,73,54,36,63,80,46,91,89,52,82,39,81,25,26,53,34,56,65,51,47,47,64,68,52,48,70,64,52,52,55,57,53,51,49,54,54,58,61,73,72,109

Radius of gyration: 23.47 Å; Cα contacts (8 Å, |Δi|>4): 448; chains: 1; bounding box: 54×42×73 Å

Foldseek 3Di:
DDKDWDFDDDDDDPDDPPPVPDDPDPFFEDEDDLLQQVLVQVVVVPPDDDDDDDDDDDDDDDDPPDPPDPDDDRDPDVPVVLVRGQEYEYEPDNRQDPQLAGDHRNQVVVVVSVVVNHHYAYEYLAQQAALVVVCVSCVSNVHRDDSVSYHYLLQVVLVVCVVVVPDLQAEEEEDHHPSNVVNVVVSNGHYDYHPVCLPDDDDPPPPDDDDEDLRHQEYEFWAHPSDDVNSLVNRLCNSPPRPNYMYIYSDDDQWDRNHPPDIDGGGCVVVSVCVNPVVVVVVVVVVVVVVVVD

InterPro domains:
  IPR006349 2-phosphoglycolate phosphatase, eukaryotic [TIGR01452] (85-268)
  IPR006357 HAD-superfamily hydrolase, subfamily IIA [PF13344] (88-189)
  IPR006357 HAD-superfamily hydrolase, subfamily IIA [TIGR01460] (88-267)
  IPR023214 HAD superfamily [G3DSA:3.40.50.1000] (153-275)
  IPR036412 HAD-like superfamily [SSF56784] (85-259)